Protein AF-A0A2N0NVF3-F1 (afdb_monomer_lite)

Secondary structure (DSSP, 8-state):
-HHHHHHHH-SEEEEEEEEE-EEEEE-----------------------------------SS-----EEEEESSPPPPGGG--HHHHHHHTTSGGG-EEEEEEEEEEGGGGS-HHHHHHHHHHH-BEEEEEEEEEEEEE--TTSEEEEEPPHHHHHHHT-GGG--EEEEEEEESSTTSEEEEEEE--TTS--EEEEEEE-SS----EEEEEEEEEEEE--TT---TT--TT--BPP--------S-S-----------TT-------EES---TTTTT-----------

pLDDT: mean 76.42, std 19.62, range [24.11, 95.5]

Radius of gyration: 29.28 Å; chains: 1; bounding box: 78×56×73 Å

Sequence (290 aa):
MFKKIINDFGQFIPKEVILGGRAYFIARENSEENIGEHATKMSGKASNVGIEKRSFKSLNKNNSSKCQSFKLFGGKQFNYNNFNETDWTESLRDFRYWSCTKFKDSVNIFQLLSKDLHKQILSLVGKRILFTSVEDYSYKLPESGSQLINIPENILEILQNKDADCNIFATIIDKKEKDIFSCQIIWSPNEDPRLIIYCIQKKFRKRKCKLKIKWMVVGYDINFDFNHSDFNVKLKVLKDEFNISNQQAVIKQLDLEYDSSVLCFGIPVLSKLNSSNNSLVIGHHFINDR

InterPro domains:
  IPR055854 Domain of unknown function DUF7431 [PF24209] (129-288)

Foldseek 3Di:
DVVVVCVVPNFKDFPDWDKFKDKDWDFDDPDDDDDDDPDDDDDDDDDDPDDPDPDDDPPDDDDDPRPTDMDMFFFDDDDPVDDDPVNRNVRRVDSVRMDGDDGPDMATPQLPDDPVSLVVVLVLLAKDFPDKDKDKDWDFQDPLQKDKAADDPVVQVVVVDVQFVKDKDKDKDAPDPQWDKAKAWEDAVPDGIIIMIGIHHPDDDGDIGTIMMMMTMITGDSSPPCPVGDSVDHDDDDDDDDDDDPDPDDDDDDDDDDDPVDDDDDHHYHNDDDPVCSPPDDDDDDDDPD

Structure (mmCIF, N/CA/C/O backbone):
data_AF-A0A2N0NVF3-F1
#
_entry.id   AF-A0A2N0NVF3-F1
#
loop_
_atom_site.group_PDB
_atom_site.id
_atom_site.type_symbol
_atom_site.label_atom_id
_atom_site.label_alt_id
_atom_site.label_comp_id
_atom_site.label_asym_id
_atom_site.label_entity_id
_atom_site.label_seq_id
_atom_site.pdbx_PDB_ins_code
_atom_site.Cartn_x
_atom_site.Cartn_y
_atom_site.Cartn_z
_atom_site.occupancy
_atom_site.B_iso_or_equiv
_atom_site.auth_seq_id
_atom_site.auth_comp_id
_atom_site.auth_asym_id
_atom_site.auth_atom_id
_atom_site.pdbx_PDB_model_num
ATOM 1 N N . MET A 1 1 ? 11.382 -16.435 -6.613 1.00 79.06 1 MET A N 1
ATOM 2 C CA . MET A 1 1 ? 10.988 -16.378 -8.040 1.00 79.06 1 MET A CA 1
ATOM 3 C C . MET A 1 1 ? 11.092 -14.962 -8.610 1.00 79.06 1 MET A C 1
ATOM 5 O O . MET A 1 1 ? 12.004 -14.736 -9.387 1.00 79.06 1 MET A O 1
ATOM 9 N N . PHE A 1 2 ? 10.260 -13.995 -8.198 1.00 85.62 2 PHE A N 1
ATOM 10 C CA . PHE A 1 2 ? 10.251 -12.636 -8.781 1.00 85.62 2 PHE A CA 1
ATOM 11 C C . PHE A 1 2 ? 11.587 -11.885 -8.708 1.00 85.62 2 PHE A C 1
ATOM 13 O O . PHE A 1 2 ? 11.972 -11.259 -9.686 1.00 85.62 2 PHE A O 1
ATOM 20 N N . LYS A 1 3 ? 12.352 -12.029 -7.615 1.00 84.75 3 LYS A N 1
ATOM 21 C CA . LYS A 1 3 ? 13.719 -11.475 -7.520 1.00 84.75 3 LYS A CA 1
ATOM 22 C C . LYS A 1 3 ? 14.637 -11.952 -8.651 1.00 84.75 3 LYS A C 1
ATOM 24 O O . LYS A 1 3 ? 15.434 -11.174 -9.148 1.00 84.75 3 LYS A O 1
ATOM 29 N N . LYS A 1 4 ? 14.504 -13.212 -9.082 1.00 88.38 4 LYS A N 1
ATOM 30 C CA . LYS A 1 4 ? 15.293 -13.756 -10.195 1.00 88.38 4 LYS A CA 1
ATOM 31 C C . LYS A 1 4 ? 14.903 -13.090 -11.516 1.00 88.38 4 LYS A C 1
ATOM 33 O O . LYS A 1 4 ? 15.778 -12.651 -12.239 1.00 88.38 4 LYS A O 1
ATOM 38 N N . ILE A 1 5 ? 13.602 -12.927 -11.766 1.00 89.31 5 ILE A N 1
ATOM 39 C CA . ILE A 1 5 ? 13.100 -12.209 -12.948 1.00 89.31 5 ILE A CA 1
ATOM 40 C C . ILE A 1 5 ? 13.628 -10.766 -12.961 1.00 89.31 5 ILE A C 1
ATOM 42 O O . ILE A 1 5 ? 14.144 -10.320 -13.975 1.00 89.31 5 ILE A O 1
ATOM 46 N N . ILE A 1 6 ? 13.561 -10.057 -11.830 1.00 89.31 6 ILE A N 1
ATOM 47 C CA . ILE A 1 6 ? 14.073 -8.682 -11.722 1.00 89.31 6 ILE A CA 1
ATOM 48 C C . ILE A 1 6 ? 15.591 -8.627 -11.951 1.00 89.31 6 ILE A C 1
ATOM 50 O O . ILE A 1 6 ? 16.071 -7.707 -12.606 1.00 89.31 6 ILE A O 1
ATOM 54 N N . ASN A 1 7 ? 16.349 -9.606 -11.453 1.00 89.12 7 ASN A N 1
ATOM 55 C CA . ASN A 1 7 ? 17.794 -9.674 -11.683 1.00 89.12 7 ASN A CA 1
ATOM 56 C C . ASN A 1 7 ? 18.141 -9.946 -13.155 1.00 89.12 7 ASN A C 1
ATOM 58 O O . ASN A 1 7 ? 19.111 -9.383 -13.653 1.00 89.12 7 ASN A O 1
ATOM 62 N N . ASP A 1 8 ? 17.357 -10.784 -13.837 1.00 92.88 8 ASP A N 1
ATOM 63 C CA . ASP A 1 8 ? 17.620 -11.187 -15.222 1.00 92.88 8 ASP A CA 1
ATOM 64 C C . ASP A 1 8 ? 17.166 -10.112 -16.233 1.00 92.88 8 ASP A C 1
ATOM 66 O O . ASP A 1 8 ? 17.854 -9.862 -17.221 1.00 92.88 8 ASP A O 1
ATOM 70 N N . PHE A 1 9 ? 16.023 -9.457 -15.994 1.00 91.19 9 PHE A N 1
ATOM 71 C CA . PHE A 1 9 ? 15.391 -8.523 -16.942 1.00 91.19 9 PHE A CA 1
ATOM 72 C C . PHE A 1 9 ? 15.490 -7.045 -16.537 1.00 91.19 9 PHE A C 1
ATOM 74 O O . PHE A 1 9 ? 15.145 -6.162 -17.324 1.00 91.19 9 PHE A O 1
ATOM 81 N N . GLY A 1 10 ? 15.953 -6.758 -15.321 1.00 89.50 10 GLY A N 1
ATOM 82 C CA . GLY A 1 10 ? 15.824 -5.442 -14.706 1.00 89.50 10 GLY A CA 1
ATOM 83 C C . GLY A 1 10 ? 14.423 -5.204 -14.132 1.00 89.50 10 GLY A C 1
ATOM 84 O O . GLY A 1 10 ? 13.490 -5.976 -14.336 1.00 89.50 10 GLY A O 1
ATOM 85 N N . GLN A 1 11 ? 14.272 -4.121 -13.371 1.00 88.56 11 GLN A N 1
ATOM 86 C CA . GLN A 1 11 ? 12.998 -3.781 -12.727 1.00 88.56 11 GLN A CA 1
ATOM 87 C C . GLN A 1 11 ? 12.128 -2.845 -13.569 1.00 88.56 11 GLN A C 1
ATOM 89 O O . GLN A 1 11 ? 10.900 -2.936 -13.547 1.00 88.56 11 GLN A O 1
ATOM 94 N N . PHE A 1 12 ? 12.765 -1.930 -14.295 1.00 91.56 12 PHE A N 1
ATOM 95 C CA . PHE A 1 12 ? 12.088 -0.849 -14.991 1.00 91.56 12 PHE A CA 1
ATOM 96 C C . PHE A 1 12 ? 12.478 -0.818 -16.459 1.00 91.56 12 PHE A C 1
ATOM 98 O O . PHE A 1 12 ? 13.648 -0.986 -16.802 1.00 91.56 12 PHE A O 1
ATOM 105 N N . ILE A 1 13 ? 11.497 -0.530 -17.309 1.00 92.31 13 ILE A N 1
ATOM 106 C CA . ILE A 1 13 ? 11.698 -0.269 -18.731 1.00 92.31 13 ILE A CA 1
ATOM 107 C C . ILE A 1 13 ? 11.294 1.184 -19.013 1.00 92.31 13 ILE A C 1
ATOM 109 O O . ILE A 1 13 ? 10.199 1.603 -18.622 1.00 92.31 13 ILE A O 1
ATOM 113 N N . PRO A 1 14 ? 12.159 1.981 -19.665 1.00 93.75 14 PRO A N 1
ATOM 114 C CA . PRO A 1 14 ? 11.809 3.331 -20.089 1.00 93.75 14 PRO A CA 1
ATOM 115 C C . PRO A 1 14 ? 10.752 3.286 -21.195 1.00 93.75 14 PRO A C 1
ATOM 117 O O . PRO A 1 14 ? 10.894 2.531 -22.156 1.00 93.75 14 PRO A O 1
ATOM 120 N N . LYS A 1 15 ? 9.716 4.126 -21.097 1.00 93.00 15 LYS A N 1
ATOM 121 C CA . LYS A 1 15 ? 8.747 4.302 -22.193 1.00 93.00 15 LYS A CA 1
ATOM 122 C C . LYS A 1 15 ? 9.291 5.187 -23.309 1.00 93.00 15 LYS A C 1
ATOM 124 O O . LYS A 1 15 ? 8.938 4.998 -24.467 1.00 93.00 15 LYS A O 1
ATOM 129 N N . GLU A 1 16 ? 10.159 6.135 -22.964 1.00 94.81 16 GLU A N 1
ATOM 130 C CA . GLU A 1 16 ? 10.819 7.018 -23.921 1.00 94.81 16 GLU A CA 1
ATOM 131 C C . GLU A 1 16 ? 12.321 7.095 -23.614 1.00 94.81 16 GLU A C 1
ATOM 133 O O . GLU A 1 16 ? 12.755 7.165 -22.458 1.00 94.81 16 GLU A O 1
ATOM 138 N N . VAL A 1 17 ? 13.123 7.101 -24.678 1.00 94.56 17 VAL A N 1
ATOM 139 C CA . VAL A 1 17 ? 14.578 7.229 -24.620 1.00 94.56 17 VAL A CA 1
ATOM 140 C C . VAL A 1 17 ? 15.010 8.399 -25.496 1.00 94.56 17 VAL A C 1
ATOM 142 O O . VAL A 1 17 ? 14.662 8.459 -26.672 1.00 94.56 17 VAL A O 1
ATOM 145 N N . ILE A 1 18 ? 15.803 9.319 -24.940 1.00 93.75 18 ILE A N 1
ATOM 146 C CA . ILE A 1 18 ? 16.427 10.400 -25.710 1.00 93.75 18 ILE A CA 1
ATOM 147 C C . ILE A 1 18 ? 17.815 9.951 -26.159 1.00 93.75 18 ILE A C 1
ATOM 149 O O . ILE A 1 18 ? 18.703 9.711 -25.331 1.00 93.75 18 ILE A O 1
ATOM 153 N N . LEU A 1 19 ? 18.009 9.900 -27.473 1.00 95.50 19 LEU A N 1
ATOM 154 C CA . LEU A 1 19 ? 19.282 9.589 -28.113 1.00 95.50 19 LEU A CA 1
ATOM 155 C C . LEU A 1 19 ? 20.025 10.872 -28.502 1.00 95.50 19 LEU A C 1
ATOM 157 O O . LEU A 1 19 ? 19.403 11.884 -28.819 1.00 95.50 19 LEU A O 1
ATOM 161 N N . GLY A 1 20 ? 21.353 10.833 -28.459 1.00 94.56 20 GLY A N 1
ATOM 162 C CA . GLY A 1 20 ? 22.205 11.944 -28.876 1.00 94.56 20 GLY A CA 1
ATOM 163 C C . GLY A 1 20 ? 23.537 11.947 -28.138 1.00 94.56 20 GLY A C 1
ATOM 164 O O . GLY A 1 20 ? 24.072 10.888 -27.804 1.00 94.56 20 GLY A O 1
ATOM 165 N N . GLY A 1 21 ? 24.050 13.146 -27.869 1.00 92.00 21 GLY A N 1
ATOM 166 C CA . GLY A 1 21 ? 25.232 13.362 -27.043 1.00 92.00 21 GLY A CA 1
ATOM 167 C C . GLY A 1 21 ? 24.902 14.114 -25.761 1.00 92.00 21 GLY A C 1
ATOM 168 O O . GLY A 1 21 ? 24.052 15.005 -25.754 1.00 92.00 21 GLY A O 1
ATOM 169 N N . ARG A 1 22 ? 25.569 13.767 -24.660 1.00 90.69 22 ARG A N 1
ATOM 170 C CA . ARG A 1 22 ? 25.449 14.497 -23.397 1.00 90.69 22 ARG A CA 1
ATOM 171 C C . ARG A 1 22 ? 26.753 14.483 -22.611 1.00 90.69 22 ARG A C 1
ATOM 173 O O . ARG A 1 22 ? 27.322 13.424 -22.365 1.00 90.69 22 ARG A O 1
ATOM 180 N N . ALA A 1 23 ? 27.163 15.663 -22.162 1.00 85.75 23 ALA A N 1
ATOM 181 C CA . ALA A 1 23 ? 28.279 15.861 -21.252 1.00 85.75 23 ALA A CA 1
ATOM 182 C C . ALA A 1 23 ? 27.761 16.136 -19.832 1.00 85.75 23 ALA A C 1
ATOM 184 O O . ALA A 1 23 ? 26.896 16.989 -19.635 1.00 85.75 23 ALA A O 1
ATOM 185 N N . TYR A 1 24 ? 28.287 15.410 -18.848 1.00 83.38 24 TYR A N 1
ATOM 186 C CA . TYR A 1 24 ? 27.996 15.588 -17.430 1.00 83.38 24 TYR A CA 1
ATOM 187 C C . TYR A 1 24 ? 29.247 16.033 -16.691 1.00 83.38 24 TYR A C 1
ATOM 189 O O . TYR A 1 24 ? 30.300 15.404 -16.794 1.00 83.38 24 TYR A O 1
ATOM 197 N N . PHE A 1 25 ? 29.086 17.065 -15.872 1.00 80.44 25 PHE A N 1
ATOM 198 C CA . PHE A 1 25 ? 30.098 17.516 -14.933 1.00 80.44 25 PHE A CA 1
ATOM 199 C C . PHE A 1 25 ? 29.609 17.200 -13.525 1.00 80.44 25 PHE A C 1
ATOM 201 O O . PHE A 1 25 ? 28.638 17.784 -13.051 1.00 80.44 25 PHE A O 1
ATOM 208 N N . ILE A 1 26 ? 30.264 16.252 -12.864 1.00 78.06 26 ILE A N 1
ATOM 209 C CA . ILE A 1 26 ? 29.962 15.867 -11.489 1.00 78.06 26 ILE A CA 1
ATOM 210 C C . ILE A 1 26 ? 30.931 16.635 -10.597 1.00 78.06 26 ILE A C 1
ATOM 212 O O . ILE A 1 26 ? 32.104 16.270 -10.472 1.00 78.06 26 ILE A O 1
ATOM 216 N N . ALA A 1 27 ? 30.445 17.716 -9.994 1.00 73.94 27 ALA A N 1
ATOM 217 C CA . ALA A 1 27 ? 31.147 18.378 -8.907 1.00 73.94 27 ALA A CA 1
ATOM 218 C C . ALA A 1 27 ? 30.934 17.561 -7.627 1.00 73.94 27 ALA A C 1
ATOM 220 O O . ALA A 1 27 ? 29.800 17.330 -7.215 1.00 73.94 27 ALA A O 1
ATOM 221 N N . ARG A 1 28 ? 32.020 17.093 -7.006 1.00 55.12 28 ARG A N 1
ATOM 222 C CA . ARG A 1 28 ? 31.955 16.539 -5.653 1.00 55.12 28 ARG A CA 1
ATOM 223 C C . ARG A 1 28 ? 32.050 17.715 -4.684 1.00 55.12 28 ARG A C 1
ATOM 225 O O . ARG A 1 28 ? 33.144 18.226 -4.445 1.00 55.12 28 ARG A O 1
ATOM 232 N N . GLU A 1 29 ? 30.909 18.199 -4.209 1.00 53.75 29 GLU A N 1
ATOM 233 C CA . GLU A 1 29 ? 30.874 19.131 -3.083 1.00 53.75 29 GLU A CA 1
ATOM 234 C C . GLU A 1 29 ? 31.028 18.327 -1.791 1.00 53.75 29 GLU A C 1
ATOM 236 O O . GLU A 1 29 ? 30.285 17.383 -1.529 1.00 53.75 29 GLU A O 1
ATOM 241 N N . ASN A 1 30 ? 32.052 18.660 -1.007 1.00 44.44 30 ASN A N 1
ATOM 242 C CA . ASN A 1 30 ? 32.153 18.200 0.368 1.00 44.44 30 ASN A CA 1
ATOM 243 C C . ASN A 1 30 ? 31.268 19.122 1.214 1.00 44.44 30 ASN A C 1
ATOM 245 O O . ASN A 1 30 ? 31.754 20.183 1.591 1.00 44.44 30 ASN A O 1
ATOM 249 N N . SER A 1 31 ? 30.019 18.740 1.489 1.00 38.06 31 SER A N 1
ATOM 250 C CA . SER A 1 31 ? 29.306 19.079 2.736 1.00 38.06 31 SER A CA 1
ATOM 251 C C . SER A 1 31 ? 27.843 18.628 2.713 1.00 38.06 31 SER A C 1
ATOM 253 O O . SER A 1 31 ? 27.163 18.720 1.697 1.00 38.06 31 SER A O 1
ATOM 255 N N . GLU A 1 32 ? 27.436 18.144 3.882 1.00 35.34 32 GLU A N 1
ATOM 256 C CA . GLU A 1 32 ? 26.107 17.969 4.480 1.00 35.34 32 GLU A CA 1
ATOM 257 C C . GLU A 1 32 ? 24.896 18.652 3.813 1.00 35.34 32 GLU A C 1
ATOM 259 O O . GLU A 1 32 ? 24.952 19.804 3.397 1.00 35.34 32 GLU A O 1
ATOM 264 N N . GLU A 1 33 ? 23.797 17.883 3.790 1.00 37.72 33 GLU A N 1
ATOM 265 C CA . GLU A 1 33 ? 22.378 18.270 3.763 1.00 37.72 33 GLU A CA 1
ATOM 266 C C . GLU A 1 33 ? 22.016 19.630 3.142 1.00 37.72 33 GLU A C 1
ATOM 268 O O . GLU A 1 33 ? 22.172 20.677 3.760 1.00 37.72 33 GLU A O 1
ATOM 273 N N . ASN A 1 34 ? 21.421 19.588 1.942 1.00 30.19 34 ASN A N 1
ATOM 274 C CA . ASN A 1 34 ? 20.109 20.177 1.616 1.00 30.19 34 ASN A CA 1
ATOM 275 C C . ASN A 1 34 ? 19.869 20.066 0.100 1.00 30.19 34 ASN A C 1
ATOM 277 O O . ASN A 1 34 ? 20.336 20.887 -0.690 1.00 30.19 34 ASN A O 1
ATOM 281 N N . ILE A 1 35 ? 19.130 19.036 -0.326 1.00 32.84 35 ILE A N 1
ATOM 282 C CA . ILE A 1 35 ? 18.689 18.893 -1.720 1.00 32.84 35 ILE A CA 1
ATOM 283 C C . ILE A 1 35 ? 17.520 19.859 -1.943 1.00 32.84 35 ILE A C 1
ATOM 285 O O . ILE A 1 35 ? 16.368 19.542 -1.664 1.00 32.84 35 ILE A O 1
ATOM 289 N N . GLY A 1 36 ? 17.833 21.058 -2.431 1.00 27.98 36 GLY A N 1
ATOM 290 C CA . GLY A 1 36 ? 16.872 21.940 -3.083 1.00 27.98 36 GLY A CA 1
ATOM 291 C C . GLY A 1 36 ? 16.868 21.666 -4.585 1.00 27.98 36 GLY A C 1
ATOM 292 O O . GLY A 1 36 ? 17.767 22.105 -5.300 1.00 27.98 36 GLY A O 1
ATOM 293 N N . GLU A 1 37 ? 15.869 20.934 -5.076 1.00 31.69 37 GLU A N 1
ATOM 294 C CA . GLU A 1 37 ? 15.605 20.810 -6.510 1.00 31.69 37 GLU A CA 1
ATOM 295 C C . GLU A 1 37 ? 15.153 22.164 -7.077 1.00 31.69 37 GLU A C 1
ATOM 297 O O . GLU A 1 37 ? 14.004 22.566 -6.919 1.00 31.69 37 GLU A O 1
ATOM 302 N N . HIS A 1 38 ? 16.030 22.859 -7.803 1.00 26.16 38 HIS A N 1
ATOM 303 C CA . HIS A 1 38 ? 15.601 23.900 -8.738 1.00 26.16 38 HIS A CA 1
ATOM 304 C C . HIS A 1 38 ? 15.629 23.344 -10.164 1.00 26.16 38 HIS A C 1
ATOM 306 O O . HIS A 1 38 ? 16.604 23.470 -10.902 1.00 26.16 38 HIS A O 1
ATOM 312 N N . ALA A 1 39 ? 14.527 22.701 -10.554 1.00 27.97 39 ALA A N 1
ATOM 313 C CA . ALA A 1 39 ? 14.242 22.360 -11.941 1.00 27.97 39 ALA A CA 1
ATOM 314 C C . ALA A 1 39 ? 13.509 23.531 -12.611 1.00 27.97 39 ALA A C 1
ATOM 316 O O . ALA A 1 39 ? 12.289 23.661 -12.507 1.00 27.97 39 ALA A O 1
ATOM 317 N N . THR A 1 40 ? 14.231 24.390 -13.329 1.00 25.41 40 THR A N 1
ATOM 318 C CA . THR A 1 40 ? 13.598 25.428 -14.151 1.00 25.41 40 THR A CA 1
ATOM 319 C C . THR A 1 40 ? 13.033 24.783 -15.421 1.00 25.41 40 THR A C 1
ATOM 321 O O . THR A 1 40 ? 13.759 24.502 -16.374 1.00 25.41 40 THR A O 1
ATOM 324 N N . LYS A 1 41 ? 11.723 24.506 -15.441 1.00 27.16 41 LYS A N 1
ATOM 325 C CA . LYS A 1 41 ? 10.984 24.216 -16.680 1.00 27.16 41 LYS A CA 1
ATOM 326 C C . LYS A 1 41 ? 10.810 25.526 -17.451 1.00 27.16 41 LYS A C 1
ATOM 328 O O . LYS A 1 41 ? 10.253 26.469 -16.902 1.00 27.16 41 LYS A O 1
ATOM 333 N N . MET A 1 42 ? 11.212 25.568 -18.722 1.00 25.53 42 MET A N 1
ATOM 334 C CA . MET A 1 42 ? 10.778 26.619 -19.646 1.00 25.53 42 MET A CA 1
ATOM 335 C C . MET A 1 42 ? 10.046 25.980 -20.825 1.00 25.53 42 MET A C 1
ATOM 337 O O . MET A 1 42 ? 10.640 25.332 -21.684 1.00 25.53 42 MET A O 1
ATOM 341 N N . SER A 1 43 ? 8.725 26.132 -20.818 1.00 25.36 43 SER A N 1
ATOM 342 C CA . SER A 1 43 ? 7.835 25.896 -21.949 1.00 25.36 43 SER A CA 1
ATOM 343 C C . SER A 1 43 ? 7.756 27.162 -22.800 1.00 25.36 43 SER A C 1
ATOM 345 O O . SER A 1 43 ? 7.445 28.221 -22.261 1.00 25.36 43 SER A O 1
ATOM 347 N N . GLY A 1 44 ? 7.931 27.041 -24.118 1.00 24.30 44 GLY A N 1
ATOM 348 C CA . GLY A 1 44 ? 7.460 28.052 -25.071 1.00 24.30 44 GLY A CA 1
ATOM 349 C C . GLY A 1 44 ? 8.464 28.476 -26.143 1.00 24.30 44 GLY A C 1
ATOM 350 O O . GLY A 1 44 ? 9.372 29.241 -25.869 1.00 24.30 44 GLY A O 1
ATOM 351 N N . LYS A 1 45 ? 8.206 27.996 -27.367 1.00 24.20 45 LYS A N 1
ATOM 352 C CA . LYS A 1 45 ? 8.472 28.594 -28.692 1.00 24.20 45 LYS A CA 1
ATOM 353 C C . LYS A 1 45 ? 9.817 29.294 -28.974 1.00 24.20 45 LYS A C 1
ATOM 355 O O . LYS A 1 45 ? 10.065 30.398 -28.525 1.00 24.20 45 LYS A O 1
ATOM 360 N N . ALA A 1 46 ? 10.504 28.678 -29.942 1.00 28.23 46 ALA A N 1
ATOM 361 C CA . ALA A 1 46 ? 11.229 29.261 -31.075 1.00 28.23 46 ALA A CA 1
ATOM 362 C C . ALA A 1 46 ? 12.347 30.289 -30.815 1.00 28.23 46 ALA A C 1
ATOM 364 O O . ALA A 1 46 ? 12.151 31.348 -30.233 1.00 28.23 46 ALA A O 1
ATOM 365 N N . SER A 1 47 ? 13.492 29.987 -31.440 1.00 31.97 47 SER A N 1
ATOM 366 C CA . SER A 1 47 ? 14.629 30.875 -31.718 1.00 31.97 47 SER A CA 1
ATOM 367 C C . SER A 1 47 ? 15.302 31.502 -30.497 1.00 31.97 47 SER A C 1
ATOM 369 O O . SER A 1 47 ? 14.937 32.579 -30.048 1.00 31.97 47 SER A O 1
ATOM 371 N N . ASN A 1 48 ? 16.341 30.832 -29.996 1.00 24.11 48 ASN A N 1
ATOM 372 C CA . ASN A 1 48 ? 17.717 31.341 -29.970 1.00 24.11 48 ASN A CA 1
ATOM 373 C C . ASN A 1 48 ? 18.576 30.372 -29.154 1.00 24.11 48 ASN A C 1
ATOM 375 O O . ASN A 1 48 ? 18.339 30.134 -27.972 1.00 24.11 48 ASN A O 1
ATOM 379 N N . VAL A 1 49 ? 19.571 29.786 -29.818 1.00 36.03 49 VAL A N 1
ATOM 380 C CA . VAL A 1 49 ? 20.643 29.009 -29.193 1.00 36.03 49 VAL A CA 1
ATOM 381 C C . VAL A 1 49 ? 21.443 29.970 -28.310 1.00 36.03 49 VAL A C 1
ATOM 383 O O . VAL A 1 49 ? 22.342 30.662 -28.774 1.00 36.03 49 VAL A O 1
ATOM 386 N N . GLY A 1 50 ? 21.062 30.056 -27.039 1.00 25.83 50 GLY A N 1
ATOM 387 C CA . GLY A 1 50 ? 21.821 30.713 -25.984 1.00 25.83 50 GLY A CA 1
ATOM 388 C C . GLY A 1 50 ? 22.584 29.661 -25.196 1.00 25.83 50 GLY A C 1
ATOM 389 O O . GLY A 1 50 ? 22.088 29.155 -24.195 1.00 25.83 50 GLY A O 1
ATOM 390 N N . ILE A 1 51 ? 23.775 29.296 -25.670 1.00 36.34 51 ILE A N 1
ATOM 391 C CA . ILE A 1 51 ? 24.738 28.537 -24.869 1.00 36.34 51 ILE A CA 1
ATOM 392 C C . ILE A 1 51 ? 25.273 29.508 -23.814 1.00 36.34 51 ILE A C 1
ATOM 394 O O . ILE A 1 51 ? 26.039 30.418 -24.138 1.00 36.34 51 ILE A O 1
ATOM 398 N N . GLU A 1 52 ? 24.869 29.339 -22.556 1.00 27.55 52 GLU A N 1
ATOM 399 C CA . GLU A 1 52 ? 25.499 30.032 -21.432 1.00 27.55 52 GLU A CA 1
ATOM 400 C C . GLU A 1 52 ? 26.941 29.519 -21.280 1.00 27.55 52 GLU A C 1
ATOM 402 O O . GLU A 1 52 ? 27.228 28.520 -20.620 1.00 27.55 52 GLU A O 1
ATOM 407 N N . LYS A 1 53 ? 27.882 30.206 -21.934 1.00 31.30 53 LYS A N 1
ATOM 408 C CA . LYS A 1 53 ? 29.317 30.031 -21.710 1.00 31.30 53 LYS A CA 1
ATOM 409 C C . LYS A 1 53 ? 29.666 30.539 -20.312 1.00 31.30 53 LYS A C 1
ATOM 411 O O . LYS A 1 53 ? 29.903 31.731 -20.129 1.00 31.30 53 LYS A O 1
ATOM 416 N N . ARG A 1 54 ? 29.813 29.642 -19.337 1.00 26.61 54 ARG A N 1
ATOM 417 C CA . ARG A 1 54 ? 30.706 29.905 -18.199 1.00 26.61 54 ARG A CA 1
ATOM 418 C C . ARG A 1 54 ? 32.075 29.310 -18.498 1.00 26.61 54 ARG A C 1
ATOM 420 O O . ARG A 1 54 ? 32.347 28.148 -18.218 1.00 26.61 54 ARG A O 1
ATOM 427 N N . SER A 1 55 ? 32.945 30.130 -19.081 1.00 31.44 55 SER A N 1
ATOM 428 C CA . SER A 1 55 ? 34.379 29.855 -19.121 1.00 31.44 55 SER A CA 1
ATOM 429 C C . SER A 1 55 ? 34.922 29.873 -17.690 1.00 31.44 55 SER A C 1
ATOM 431 O O . SER A 1 55 ? 35.008 30.941 -17.080 1.00 31.44 55 SER A O 1
ATOM 433 N N . PHE A 1 56 ? 35.306 28.721 -17.148 1.00 36.16 56 PHE A N 1
ATOM 434 C CA . PHE A 1 56 ? 36.048 28.677 -15.892 1.00 36.16 56 PHE A CA 1
ATOM 435 C C . PHE A 1 56 ? 37.542 28.606 -16.200 1.00 36.16 56 PHE A C 1
ATOM 437 O O . PHE A 1 56 ? 38.059 27.594 -16.665 1.00 36.16 56 PHE A O 1
ATOM 444 N N . LYS A 1 57 ? 38.230 29.727 -15.951 1.00 28.38 57 LYS A N 1
ATOM 445 C CA . LYS A 1 57 ? 39.691 29.784 -15.830 1.00 28.38 57 LYS A CA 1
ATOM 446 C C . LYS A 1 57 ? 40.151 28.650 -14.911 1.00 28.38 57 LYS A C 1
ATOM 448 O O . LYS A 1 57 ? 39.629 28.520 -13.804 1.00 28.38 57 LYS A O 1
ATOM 453 N N . SER A 1 58 ? 41.155 27.884 -15.336 1.00 33.84 58 SER A N 1
ATOM 454 C CA . SER A 1 58 ? 41.857 26.950 -14.458 1.00 33.84 58 SER A CA 1
ATOM 455 C C . SER A 1 58 ? 42.496 27.742 -13.314 1.00 33.84 58 SER A C 1
ATOM 457 O O . SER A 1 58 ? 43.523 28.402 -13.499 1.00 33.84 58 SER A O 1
ATOM 459 N N . LEU A 1 59 ? 41.879 27.722 -12.135 1.00 31.33 59 LEU A N 1
ATOM 460 C CA . LEU A 1 59 ? 42.476 28.306 -10.944 1.00 31.33 59 LEU A CA 1
ATOM 461 C C . LEU A 1 59 ? 43.430 27.273 -10.349 1.00 31.33 59 LEU A C 1
ATOM 463 O O . LEU A 1 59 ? 43.054 26.452 -9.518 1.00 31.33 59 LEU A O 1
ATOM 467 N N . ASN A 1 60 ? 44.671 27.283 -10.823 1.00 38.03 60 ASN A N 1
ATOM 468 C CA . ASN A 1 60 ? 45.724 26.489 -10.217 1.00 38.03 60 ASN A CA 1
ATOM 469 C C . ASN A 1 60 ? 46.336 27.303 -9.068 1.00 38.03 60 ASN A C 1
ATOM 471 O O . ASN A 1 60 ? 47.164 28.180 -9.311 1.00 38.03 60 ASN A O 1
ATOM 475 N N . LYS A 1 61 ? 45.884 27.048 -7.833 1.00 34.25 61 LYS A N 1
ATOM 476 C CA . LYS A 1 61 ? 46.695 27.155 -6.606 1.00 34.25 61 LYS A CA 1
ATOM 477 C C . LYS A 1 61 ? 45.938 26.608 -5.385 1.00 34.25 61 LYS A C 1
ATOM 479 O O . LYS A 1 61 ? 44.908 27.144 -4.996 1.00 34.25 61 LYS A O 1
ATOM 484 N N . ASN A 1 62 ? 46.571 25.610 -4.767 1.00 31.16 62 ASN A N 1
ATOM 485 C CA . ASN A 1 62 ? 46.453 25.142 -3.380 1.00 31.16 62 ASN A CA 1
ATOM 486 C C . ASN A 1 62 ? 45.360 24.105 -3.030 1.00 31.16 62 ASN A C 1
ATOM 488 O O . ASN A 1 62 ? 44.174 24.398 -2.936 1.00 31.16 62 ASN A O 1
ATOM 492 N N . ASN A 1 63 ? 45.848 22.883 -2.767 1.00 39.66 63 ASN A N 1
ATOM 493 C CA . ASN A 1 63 ? 45.374 21.842 -1.843 1.00 39.66 63 ASN A CA 1
ATOM 494 C C . ASN A 1 63 ? 43.885 21.831 -1.451 1.00 39.66 63 ASN A C 1
ATOM 496 O O . ASN A 1 63 ? 43.522 22.091 -0.309 1.00 39.66 63 ASN A O 1
ATOM 500 N N . SER A 1 64 ? 43.033 21.377 -2.364 1.00 43.19 64 SER A N 1
ATOM 501 C CA . SER A 1 64 ? 41.975 20.408 -2.049 1.00 43.19 64 SER A CA 1
ATOM 502 C C . SER A 1 64 ? 41.611 19.703 -3.353 1.00 43.19 64 SER A C 1
ATOM 504 O O . SER A 1 64 ? 41.330 20.352 -4.361 1.00 43.19 64 SER A O 1
ATOM 506 N N . SER A 1 65 ? 41.692 18.376 -3.395 1.00 41.91 65 SER A N 1
ATOM 507 C CA . SER A 1 65 ? 41.331 17.590 -4.575 1.00 41.91 65 SER A CA 1
ATOM 508 C C . SER A 1 65 ? 39.814 17.628 -4.791 1.00 41.91 65 SER A C 1
ATOM 510 O O . SER A 1 65 ? 39.095 16.677 -4.494 1.00 41.91 65 SER A O 1
ATOM 512 N N . LYS A 1 66 ? 39.304 18.729 -5.356 1.00 48.38 66 LYS A N 1
ATOM 513 C CA . LYS A 1 66 ? 37.998 18.749 -6.022 1.00 48.38 66 LYS A CA 1
ATOM 514 C C . LYS A 1 66 ? 38.094 17.842 -7.247 1.00 48.38 66 LYS A C 1
ATOM 516 O O . LYS A 1 66 ? 38.434 18.281 -8.341 1.00 48.38 66 LYS A O 1
ATOM 521 N N . CYS A 1 67 ? 37.850 16.550 -7.053 1.00 46.56 67 CYS A N 1
ATOM 522 C CA . CYS A 1 67 ? 37.749 15.598 -8.149 1.00 46.56 67 CYS A CA 1
ATOM 523 C C . CYS A 1 67 ? 36.420 15.858 -8.875 1.00 46.56 67 CYS A C 1
ATOM 525 O O . CYS A 1 67 ? 35.386 15.282 -8.536 1.00 46.56 67 CYS A O 1
ATOM 527 N N . GLN A 1 68 ? 36.437 16.798 -9.822 1.00 58.94 68 GLN A N 1
ATOM 528 C CA . GLN A 1 68 ? 35.345 16.997 -10.764 1.00 58.94 68 GLN A CA 1
ATOM 529 C C . GLN A 1 68 ? 35.426 15.857 -11.776 1.00 58.94 68 GLN A C 1
ATOM 531 O O . GLN A 1 68 ? 36.372 15.785 -12.557 1.00 58.94 68 GLN A O 1
ATOM 536 N N . SER A 1 69 ? 34.479 14.923 -11.722 1.00 67.44 69 SER A N 1
ATOM 537 C CA . SER A 1 69 ? 34.441 13.847 -12.714 1.00 67.44 69 SER A CA 1
ATOM 538 C C . SER A 1 69 ? 33.607 14.289 -13.910 1.00 67.44 69 SER A C 1
ATOM 540 O O . SER A 1 69 ? 32.539 14.880 -13.762 1.00 67.44 69 SER A O 1
ATOM 542 N N . PHE A 1 70 ? 34.133 14.046 -15.104 1.00 75.12 70 PHE A N 1
ATOM 543 C CA . PHE A 1 70 ? 33.477 14.346 -16.369 1.00 75.12 70 PHE A CA 1
ATOM 544 C C . PHE A 1 70 ? 33.017 13.037 -17.004 1.00 75.12 70 PHE A C 1
ATOM 546 O O . PHE A 1 70 ? 33.802 12.094 -17.106 1.00 75.12 70 PHE A O 1
ATOM 553 N N . LYS A 1 71 ? 31.750 12.964 -17.420 1.00 84.12 71 LYS A N 1
ATOM 554 C CA . LYS A 1 71 ? 31.200 11.792 -18.110 1.00 84.12 71 LYS A CA 1
ATOM 555 C C . LYS A 1 71 ? 30.543 12.213 -19.414 1.00 84.12 71 LYS A C 1
ATOM 557 O O . LYS A 1 71 ? 29.668 13.073 -19.420 1.00 84.12 71 LYS A O 1
ATOM 562 N N . LEU A 1 72 ? 30.947 11.573 -20.502 1.00 85.94 72 LEU A N 1
ATOM 563 C CA . LEU A 1 72 ? 30.435 11.823 -21.842 1.00 85.94 72 LEU A CA 1
ATOM 564 C C . LEU A 1 72 ? 29.617 10.620 -22.309 1.00 85.94 72 LEU A C 1
ATOM 566 O O . LEU A 1 72 ? 30.029 9.4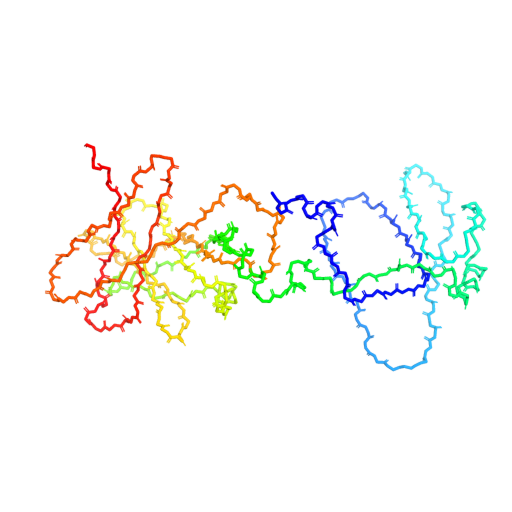77 -22.120 1.00 85.94 72 LEU A O 1
ATOM 570 N N . PHE A 1 73 ? 28.470 10.882 -22.919 1.00 89.19 73 PHE A N 1
ATOM 571 C CA . PHE A 1 73 ? 27.646 9.889 -23.599 1.00 89.19 73 PHE A CA 1
ATOM 572 C C . PHE A 1 73 ? 27.461 10.328 -25.043 1.00 89.19 73 PHE A C 1
ATOM 574 O O . PHE A 1 73 ? 27.147 11.495 -25.278 1.00 89.19 73 PHE A O 1
ATOM 581 N N . GLY A 1 74 ? 27.615 9.403 -25.987 1.00 89.38 74 GLY A N 1
ATOM 582 C CA . GLY A 1 74 ? 27.528 9.698 -27.413 1.00 89.38 74 GLY A CA 1
ATOM 583 C C . GLY A 1 74 ? 28.686 10.550 -27.935 1.00 89.38 74 GLY A C 1
ATOM 584 O O . GLY A 1 74 ? 29.557 11.001 -27.190 1.00 89.38 74 GLY A O 1
ATOM 585 N N . GLY A 1 75 ? 28.670 10.765 -29.244 1.00 89.06 75 GLY A N 1
ATOM 586 C CA . GLY A 1 75 ? 29.732 11.379 -30.025 1.00 89.06 75 GLY A CA 1
ATOM 587 C C . GLY A 1 75 ? 30.901 10.430 -30.273 1.00 89.06 75 GLY A C 1
ATOM 588 O O . GLY A 1 75 ? 31.015 9.350 -29.690 1.00 89.06 75 GLY A O 1
ATOM 589 N N . LYS A 1 76 ? 31.784 10.833 -31.181 1.00 86.12 76 LYS A N 1
ATOM 590 C CA . LYS A 1 76 ? 33.011 10.095 -31.465 1.00 86.12 76 LYS A CA 1
ATOM 591 C C . LYS A 1 76 ? 33.919 10.145 -30.234 1.00 86.12 76 LYS A C 1
ATOM 593 O O . LYS A 1 76 ? 34.132 11.208 -29.653 1.00 86.12 76 LYS A O 1
ATOM 598 N N . GLN A 1 77 ? 34.430 8.990 -29.818 1.00 68.12 77 GLN A N 1
ATOM 599 C CA . GLN A 1 77 ? 35.280 8.893 -28.636 1.00 68.12 77 GLN A CA 1
ATOM 600 C C . GLN A 1 77 ? 36.671 9.461 -28.953 1.00 68.12 77 GLN A C 1
ATOM 602 O O . GLN A 1 77 ? 37.357 8.976 -29.853 1.00 68.12 77 GLN A O 1
ATOM 607 N N . PHE A 1 78 ? 37.077 10.495 -28.218 1.00 62.06 78 PHE A N 1
ATOM 608 C CA . PHE A 1 78 ? 38.426 11.060 -28.263 1.00 62.06 78 PHE A CA 1
ATOM 609 C C . PHE A 1 78 ? 39.212 10.592 -27.031 1.00 62.06 78 PHE A C 1
ATOM 611 O O . PHE A 1 78 ? 38.619 10.308 -25.987 1.00 62.06 78 PHE A O 1
ATOM 618 N N . ASN A 1 79 ? 40.544 10.516 -27.122 1.00 58.69 79 ASN A N 1
ATOM 619 C CA . ASN A 1 79 ? 41.381 10.312 -25.936 1.00 58.69 79 ASN A CA 1
ATOM 620 C C . ASN A 1 79 ? 41.066 11.410 -24.907 1.00 58.69 79 ASN A C 1
ATOM 622 O O . ASN A 1 79 ? 41.037 12.584 -25.270 1.00 58.69 79 ASN A O 1
ATOM 626 N N . TYR A 1 80 ? 40.859 11.039 -23.637 1.00 58.09 80 TYR A N 1
ATOM 627 C CA . TYR A 1 80 ? 40.416 11.945 -22.560 1.00 58.09 80 TYR A CA 1
ATOM 628 C C . TYR A 1 80 ? 41.255 13.227 -22.420 1.00 58.09 80 TYR A C 1
ATOM 630 O O . TYR A 1 80 ? 40.740 14.249 -21.976 1.00 58.09 80 TYR A O 1
ATOM 638 N N . ASN A 1 81 ? 42.522 13.195 -22.843 1.00 60.34 81 ASN A N 1
ATOM 639 C CA . ASN A 1 81 ? 43.431 14.340 -22.784 1.00 60.34 81 ASN A CA 1
ATOM 640 C C . ASN A 1 81 ? 43.208 15.378 -23.905 1.00 60.34 81 ASN A C 1
ATOM 642 O O . ASN A 1 81 ? 43.729 16.482 -23.797 1.00 60.34 81 ASN A O 1
ATOM 646 N N . ASN A 1 82 ? 42.427 15.051 -24.944 1.00 64.62 82 ASN A N 1
ATOM 647 C CA . ASN A 1 82 ? 42.219 15.867 -26.147 1.00 64.62 82 ASN A CA 1
ATOM 648 C C . ASN A 1 82 ? 40.721 16.030 -26.484 1.00 64.62 82 ASN A C 1
ATOM 650 O O . ASN A 1 82 ? 40.329 15.933 -27.648 1.00 64.62 82 ASN A O 1
ATOM 654 N N . PHE A 1 83 ? 39.855 16.226 -25.485 1.00 78.56 83 PHE A N 1
ATOM 655 C CA . PHE A 1 83 ? 38.444 16.510 -25.763 1.00 78.56 83 PHE A CA 1
ATOM 656 C C . PHE A 1 83 ? 38.297 17.866 -26.472 1.00 78.56 83 PHE A C 1
ATOM 658 O O . PHE A 1 83 ? 38.633 18.905 -25.906 1.00 78.56 83 PHE A O 1
ATOM 665 N N . ASN A 1 84 ? 37.763 17.849 -27.695 1.00 82.19 84 ASN A N 1
ATOM 666 C CA . ASN A 1 84 ? 37.355 19.041 -28.431 1.00 82.19 84 ASN A CA 1
ATOM 667 C C . ASN A 1 84 ? 35.824 19.069 -28.532 1.00 82.19 84 ASN A C 1
ATOM 669 O O . ASN A 1 84 ? 35.224 18.222 -29.193 1.00 82.19 84 ASN A O 1
ATOM 673 N N . GLU A 1 85 ? 35.197 20.048 -27.877 1.00 84.56 85 GLU A N 1
ATOM 674 C CA . GLU A 1 85 ? 33.739 20.223 -27.859 1.00 84.56 85 GLU A CA 1
ATOM 675 C C . GLU A 1 85 ? 33.158 20.401 -29.267 1.00 84.56 85 GLU A C 1
ATOM 677 O O . GLU A 1 85 ? 32.094 19.858 -29.564 1.00 84.56 85 GLU A O 1
ATOM 682 N N . THR A 1 86 ? 33.865 21.115 -30.146 1.00 88.25 86 THR A N 1
ATOM 683 C CA . THR A 1 86 ? 33.423 21.376 -31.521 1.00 88.25 86 THR A CA 1
ATOM 684 C C . THR A 1 86 ? 33.425 20.093 -32.343 1.00 88.25 86 THR A C 1
ATOM 686 O O . THR A 1 86 ? 32.411 19.760 -32.953 1.00 88.25 86 THR A O 1
ATOM 689 N N . ASP A 1 87 ? 34.521 19.329 -32.302 1.00 87.56 87 ASP A N 1
ATOM 690 C CA . ASP A 1 87 ? 34.636 18.061 -33.039 1.00 87.56 87 ASP A CA 1
ATOM 691 C C . ASP A 1 87 ? 33.651 17.016 -32.499 1.00 87.56 87 ASP A C 1
ATOM 693 O O . ASP A 1 87 ? 33.059 16.242 -33.255 1.00 87.56 87 ASP A O 1
ATOM 697 N N . TRP A 1 88 ? 33.437 17.008 -31.180 1.00 89.56 88 TRP A N 1
ATOM 698 C CA . TRP A 1 88 ? 32.436 16.161 -30.547 1.00 89.56 88 TRP A CA 1
ATOM 699 C C . TRP A 1 88 ? 31.018 16.538 -30.978 1.00 89.56 88 TRP A C 1
ATOM 701 O O . TRP A 1 88 ? 30.261 15.664 -31.400 1.00 89.56 88 TRP A O 1
ATOM 711 N N . THR A 1 89 ? 30.670 17.825 -30.953 1.00 89.44 89 THR A N 1
ATOM 712 C CA . THR A 1 89 ? 29.351 18.314 -31.381 1.00 89.44 89 THR A CA 1
ATOM 713 C C . THR A 1 89 ? 29.101 18.026 -32.859 1.00 89.44 89 THR A C 1
ATOM 715 O O . THR A 1 89 ? 28.013 17.579 -33.218 1.00 89.44 89 THR A O 1
ATOM 718 N N . GLU A 1 90 ? 30.108 18.202 -33.716 1.00 93.00 90 GLU A N 1
ATOM 719 C CA . GLU A 1 90 ? 29.999 17.881 -35.141 1.00 93.00 90 GLU A CA 1
ATOM 720 C C . GLU A 1 90 ? 29.788 16.378 -35.360 1.00 93.00 90 GLU A C 1
ATOM 722 O O . GLU A 1 90 ? 28.958 15.979 -36.177 1.00 93.00 90 GLU A O 1
ATOM 727 N N . SER A 1 91 ? 30.451 15.526 -34.568 1.00 91.50 91 SER A N 1
ATOM 728 C CA . SER A 1 91 ? 30.242 14.076 -34.645 1.00 91.50 91 SER A CA 1
ATOM 729 C C . SER A 1 91 ? 28.803 13.656 -34.326 1.00 91.50 91 SER A C 1
ATOM 731 O O . SER A 1 91 ? 28.327 12.659 -34.859 1.00 91.50 91 SER A O 1
ATOM 733 N N . LEU A 1 92 ? 28.066 14.434 -33.526 1.00 93.31 92 LEU A N 1
ATOM 734 C CA . LEU A 1 92 ? 26.662 14.157 -33.209 1.00 93.31 92 LEU A CA 1
ATOM 735 C C . LEU A 1 92 ? 25.703 14.437 -34.370 1.00 93.31 92 LEU A C 1
ATOM 737 O O . LEU A 1 92 ? 24.520 14.126 -34.249 1.00 93.31 92 LEU A O 1
ATOM 741 N N . ARG A 1 93 ? 26.166 14.982 -35.500 1.00 93.50 93 ARG A N 1
ATOM 742 C CA . ARG A 1 93 ? 25.351 15.024 -36.724 1.00 93.50 93 ARG A CA 1
ATOM 743 C C . ARG A 1 93 ? 25.134 13.638 -37.327 1.00 93.50 93 ARG A C 1
ATOM 745 O O . ARG A 1 93 ? 24.149 13.430 -38.028 1.00 93.50 93 ARG A O 1
ATOM 752 N N . ASP A 1 94 ? 26.023 12.690 -37.040 1.00 94.44 94 ASP A N 1
ATOM 753 C CA . ASP A 1 94 ? 25.897 11.303 -37.469 1.00 94.44 94 ASP A CA 1
ATOM 754 C C . ASP A 1 94 ? 25.296 10.454 -36.340 1.00 94.44 94 ASP A C 1
ATOM 756 O O . ASP A 1 94 ? 25.889 10.266 -35.273 1.00 94.44 94 ASP A O 1
ATOM 760 N N . PHE A 1 95 ? 24.094 9.927 -36.590 1.00 93.94 95 PHE A N 1
ATOM 761 C CA . PHE A 1 95 ? 23.321 9.151 -35.619 1.00 93.94 95 PHE A CA 1
ATOM 762 C C .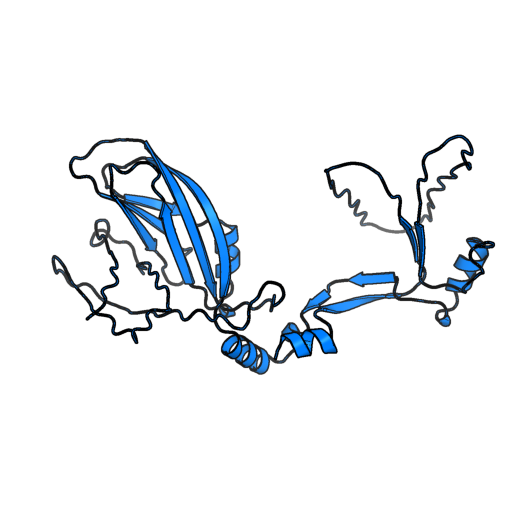 PHE A 1 95 ? 24.043 7.886 -35.140 1.00 93.94 95 PHE A C 1
ATOM 764 O O . PHE A 1 95 ? 23.722 7.368 -34.071 1.00 93.94 95 PHE A O 1
ATOM 771 N N . ARG A 1 96 ? 25.041 7.393 -35.886 1.00 94.44 96 ARG A N 1
ATOM 772 C CA . ARG A 1 96 ? 25.871 6.248 -35.477 1.00 94.44 96 ARG A CA 1
ATOM 773 C C . ARG A 1 96 ? 26.688 6.537 -34.222 1.00 94.44 96 ARG A C 1
ATOM 775 O O . ARG A 1 96 ? 27.085 5.605 -33.530 1.00 94.44 96 ARG A O 1
ATOM 782 N N . TYR A 1 97 ? 26.920 7.812 -33.917 1.00 93.06 97 TYR A N 1
ATOM 783 C CA . TYR A 1 97 ? 27.580 8.236 -32.690 1.00 93.06 97 TYR A CA 1
ATOM 784 C C . TYR A 1 97 ? 26.595 8.570 -31.569 1.00 93.06 97 TYR A C 1
ATOM 786 O O . TYR A 1 97 ? 27.013 9.002 -30.499 1.00 93.06 97 TYR A O 1
ATOM 794 N N . TRP A 1 98 ? 25.287 8.399 -31.756 1.00 94.56 98 TRP A N 1
ATOM 795 C CA . TRP A 1 98 ? 24.337 8.674 -30.685 1.00 94.56 98 TRP A CA 1
ATOM 796 C C . TRP A 1 98 ? 24.384 7.590 -29.614 1.00 94.56 98 TRP A C 1
ATOM 798 O O . TRP A 1 98 ? 24.571 6.406 -29.877 1.00 94.56 98 TRP A O 1
ATOM 808 N N . SER A 1 99 ? 24.187 8.005 -28.370 1.00 94.19 99 SER A N 1
ATOM 809 C CA . SER A 1 99 ? 23.967 7.105 -27.241 1.00 94.19 99 SER A CA 1
ATOM 810 C C . SER A 1 99 ? 22.684 7.487 -26.523 1.00 94.19 99 SER A C 1
ATOM 812 O O . SER A 1 99 ? 22.155 8.585 -26.700 1.00 94.19 99 SER A O 1
ATOM 814 N N . CYS A 1 100 ? 22.189 6.593 -25.672 1.00 92.75 100 CYS A N 1
ATOM 815 C CA . CYS A 1 100 ? 21.129 6.946 -24.742 1.00 92.75 100 CYS A CA 1
ATOM 816 C C . CYS A 1 100 ? 21.632 7.995 -23.741 1.00 92.75 100 CYS A C 1
ATOM 818 O O . CYS A 1 100 ? 22.563 7.747 -22.976 1.00 92.75 100 CYS A O 1
ATOM 820 N N . THR A 1 101 ? 20.992 9.163 -23.739 1.00 91.06 101 THR A N 1
ATOM 821 C CA . THR A 1 101 ? 21.358 10.296 -22.877 1.00 91.06 101 THR A CA 1
ATOM 822 C C . THR A 1 101 ? 20.369 10.524 -21.741 1.00 91.06 101 THR A C 1
ATOM 824 O O . THR A 1 101 ? 20.729 11.108 -20.717 1.00 91.06 101 THR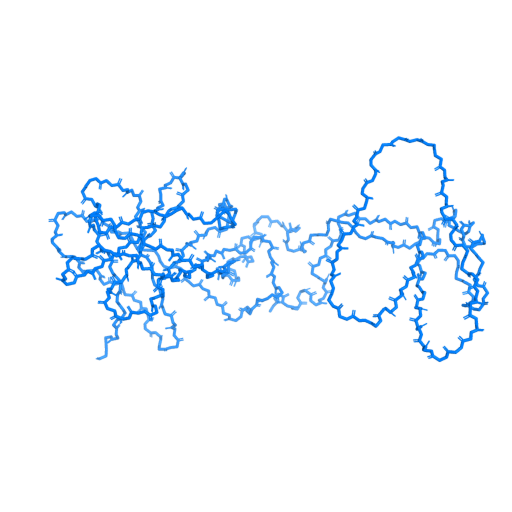 A O 1
ATOM 827 N N . LYS A 1 102 ? 19.112 10.098 -21.907 1.00 91.62 102 LYS A N 1
ATOM 828 C CA . LYS A 1 102 ? 18.071 10.221 -20.885 1.00 91.62 102 LYS A CA 1
ATOM 829 C C . LYS A 1 102 ? 16.996 9.160 -21.081 1.00 91.62 102 LYS A C 1
ATOM 831 O O . LYS A 1 102 ? 16.500 8.980 -22.188 1.00 91.62 102 LYS A O 1
ATOM 836 N N . PHE A 1 103 ? 16.599 8.546 -19.977 1.00 93.19 103 PHE A N 1
ATOM 837 C CA . PHE A 1 103 ? 15.395 7.733 -19.867 1.00 93.19 103 PHE A CA 1
ATOM 838 C C . PHE A 1 103 ? 14.253 8.595 -19.323 1.00 93.19 103 PHE A C 1
ATOM 840 O O . PHE A 1 103 ? 14.482 9.443 -18.454 1.00 93.19 103 PHE A O 1
ATOM 847 N N . LYS A 1 104 ? 13.040 8.402 -19.835 1.00 92.75 104 LYS A N 1
ATOM 848 C CA . LYS A 1 104 ? 11.824 9.062 -19.350 1.00 92.75 104 LYS A CA 1
ATOM 849 C C . LYS A 1 104 ? 10.717 8.040 -19.114 1.00 92.75 104 LYS A C 1
ATOM 851 O O . LYS A 1 104 ? 10.672 7.001 -19.777 1.00 92.75 104 LYS A O 1
ATOM 856 N N . ASP A 1 105 ? 9.841 8.379 -18.170 1.00 89.25 105 ASP A N 1
ATOM 857 C CA . ASP A 1 105 ? 8.588 7.677 -17.881 1.00 89.25 105 ASP A CA 1
ATOM 858 C C . ASP A 1 105 ? 8.774 6.162 -17.736 1.00 89.25 105 ASP A C 1
ATOM 860 O O . ASP A 1 105 ? 8.090 5.353 -18.364 1.00 89.25 105 ASP A O 1
ATOM 864 N N . SER A 1 106 ? 9.766 5.776 -16.931 1.00 90.38 106 SER A N 1
ATOM 865 C CA . SER A 1 106 ? 10.058 4.379 -16.639 1.00 90.38 106 SER A CA 1
ATOM 866 C C . SER A 1 106 ? 8.890 3.718 -15.921 1.00 90.38 106 SER A C 1
ATOM 868 O O . SER A 1 106 ? 8.385 4.250 -14.934 1.00 90.38 106 SER A O 1
ATOM 870 N N . VAL A 1 107 ? 8.502 2.537 -16.391 1.00 91.00 107 VAL A N 1
ATOM 871 C CA . VAL A 1 107 ? 7.470 1.711 -15.759 1.00 91.00 107 VAL A CA 1
ATOM 872 C C . VAL A 1 107 ? 8.040 0.386 -15.315 1.00 91.00 107 VAL A C 1
ATOM 874 O O . VAL A 1 107 ? 9.035 -0.092 -15.862 1.00 91.00 107 VAL A O 1
ATOM 877 N N . ASN A 1 108 ? 7.413 -0.200 -14.304 1.00 91.38 108 ASN A N 1
ATOM 878 C CA . ASN A 1 108 ? 7.808 -1.507 -13.818 1.00 91.38 108 ASN A CA 1
ATOM 879 C C . ASN A 1 108 ? 7.521 -2.567 -14.895 1.00 91.38 108 ASN A C 1
ATOM 881 O O . ASN A 1 108 ? 6.466 -2.529 -15.532 1.00 91.38 108 ASN A O 1
ATOM 885 N N . ILE A 1 109 ? 8.436 -3.520 -15.095 1.00 92.44 109 ILE A N 1
ATOM 886 C CA . ILE A 1 109 ? 8.278 -4.558 -16.126 1.00 92.44 109 ILE A CA 1
ATOM 887 C C . ILE A 1 109 ? 6.988 -5.369 -15.966 1.00 92.44 109 ILE A C 1
ATOM 889 O O . ILE A 1 109 ? 6.395 -5.782 -16.960 1.00 92.44 109 ILE A O 1
ATOM 893 N N . PHE A 1 110 ? 6.517 -5.561 -14.730 1.00 91.50 110 PHE A N 1
ATOM 894 C CA . PHE A 1 110 ? 5.305 -6.324 -14.461 1.00 91.50 110 PHE A CA 1
ATOM 895 C C . PHE A 1 110 ? 4.049 -5.576 -14.895 1.00 91.50 110 PHE A C 1
ATOM 897 O O . PHE A 1 110 ? 3.087 -6.243 -15.238 1.00 91.50 110 PHE A O 1
ATOM 904 N N . GLN A 1 111 ? 4.073 -4.237 -14.969 1.00 89.94 111 GLN A N 1
ATOM 905 C CA . GLN A 1 111 ? 2.948 -3.421 -15.451 1.00 89.94 111 GLN A CA 1
ATOM 906 C C . GLN A 1 111 ? 2.717 -3.538 -16.965 1.00 89.94 111 GLN A C 1
ATOM 908 O O . GLN A 1 111 ? 1.680 -3.098 -17.460 1.00 89.94 111 GLN A O 1
ATOM 913 N N . LEU A 1 112 ? 3.688 -4.080 -17.708 1.00 90.38 112 LEU A N 1
ATOM 914 C CA . LEU A 1 112 ? 3.592 -4.294 -19.154 1.00 90.38 112 LEU A CA 1
ATOM 915 C C . LEU A 1 112 ? 2.925 -5.630 -19.511 1.00 90.38 112 LEU A C 1
ATOM 917 O O . LEU A 1 112 ? 2.703 -5.907 -20.690 1.00 90.38 112 LEU A O 1
ATOM 921 N N . LEU A 1 113 ? 2.643 -6.474 -18.519 1.00 92.81 113 LEU A N 1
ATOM 922 C CA . LEU A 1 113 ? 2.043 -7.782 -18.735 1.00 92.81 113 LEU A CA 1
ATOM 923 C C . LEU A 1 113 ? 0.528 -7.663 -18.965 1.00 92.81 113 LEU A C 1
ATOM 925 O O . LEU A 1 113 ? -0.094 -6.613 -18.802 1.00 92.81 113 LEU A O 1
ATOM 929 N N . SER A 1 114 ? -0.094 -8.763 -19.389 1.00 94.19 114 SER A N 1
ATOM 930 C CA . SER A 1 114 ? -1.548 -8.800 -19.543 1.00 94.19 114 SER A CA 1
ATOM 931 C C . SER A 1 114 ? -2.249 -8.693 -18.183 1.00 94.19 114 SER A C 1
ATOM 933 O O . SER A 1 114 ? -1.717 -9.102 -17.147 1.00 94.19 114 SER A O 1
ATOM 935 N N . LYS A 1 115 ? -3.498 -8.209 -18.185 1.00 91.25 115 LYS A N 1
ATOM 936 C CA . LYS A 1 115 ? -4.324 -8.111 -16.967 1.00 91.25 115 LYS A CA 1
ATOM 937 C C . LYS A 1 115 ? -4.472 -9.451 -16.237 1.00 91.25 115 LYS A C 1
ATOM 939 O O . LYS A 1 115 ? -4.534 -9.470 -15.010 1.00 91.25 115 LYS A O 1
ATOM 944 N N . ASP A 1 116 ? -4.503 -10.562 -16.967 1.00 94.00 116 ASP A N 1
ATOM 945 C CA . ASP A 1 116 ? -4.600 -11.893 -16.364 1.00 94.00 116 ASP A CA 1
ATOM 946 C C . ASP A 1 116 ? -3.307 -12.279 -15.642 1.00 94.00 116 ASP A C 1
ATOM 948 O O . ASP A 1 116 ? -3.354 -12.772 -14.514 1.00 94.00 116 ASP A O 1
ATOM 952 N N . LEU A 1 117 ? -2.147 -11.975 -16.234 1.00 93.88 117 LEU A N 1
ATOM 953 C CA . LEU A 1 117 ? -0.855 -12.168 -15.578 1.00 93.88 117 LEU A CA 1
ATOM 954 C C . LEU A 1 117 ? -0.699 -11.257 -14.358 1.00 93.88 117 LEU A C 1
ATOM 956 O O . LEU A 1 117 ? -0.190 -11.716 -13.339 1.00 93.88 117 LEU A O 1
ATOM 960 N N . HIS A 1 118 ? -1.190 -10.014 -14.409 1.00 91.38 118 HIS A N 1
ATOM 961 C CA . HIS A 1 118 ? -1.216 -9.138 -13.231 1.00 91.38 118 HIS A CA 1
ATOM 962 C C . HIS A 1 118 ? -1.943 -9.816 -12.070 1.00 91.38 118 HIS A C 1
ATOM 964 O O . HIS A 1 118 ? -1.378 -9.946 -10.989 1.00 91.38 118 HIS A O 1
ATOM 970 N N . LYS A 1 119 ? -3.164 -10.316 -12.300 1.00 90.75 119 LYS A N 1
ATOM 971 C CA . LYS A 1 119 ? -3.950 -11.002 -11.262 1.00 90.75 119 LYS A CA 1
ATOM 972 C C . LYS A 1 119 ? -3.221 -12.218 -10.696 1.00 90.75 119 LYS A C 1
ATOM 974 O O . LYS A 1 119 ? -3.200 -12.399 -9.481 1.00 90.75 119 LYS A O 1
ATOM 979 N N . GLN A 1 120 ? -2.590 -13.024 -11.553 1.00 92.19 120 GLN A N 1
ATOM 980 C CA . GLN A 1 120 ? -1.807 -14.181 -11.112 1.00 92.19 120 GLN A CA 1
ATOM 981 C C . GLN A 1 120 ? -0.614 -13.763 -10.244 1.00 92.19 120 GLN A C 1
ATOM 983 O O . GLN A 1 120 ? -0.399 -14.335 -9.177 1.00 92.19 120 GLN A O 1
ATOM 988 N N . ILE A 1 121 ? 0.133 -12.737 -10.658 1.00 90.62 121 ILE A N 1
ATOM 989 C CA . ILE A 1 121 ? 1.274 -12.213 -9.899 1.00 90.62 121 ILE A CA 1
ATOM 990 C C . ILE A 1 121 ? 0.812 -11.672 -8.545 1.00 90.62 121 ILE A C 1
ATOM 992 O O . ILE A 1 121 ? 1.373 -12.054 -7.519 1.00 90.62 121 ILE A O 1
ATOM 996 N N . LEU A 1 122 ? -0.229 -10.839 -8.521 1.00 89.94 122 LEU A N 1
ATOM 997 C CA . LEU A 1 122 ? -0.774 -10.268 -7.288 1.00 89.94 122 LEU A CA 1
ATOM 998 C C . LEU A 1 122 ? -1.275 -11.363 -6.338 1.00 89.94 122 LEU A C 1
ATOM 1000 O O . LEU A 1 122 ? -0.964 -11.326 -5.152 1.00 89.94 122 LEU A O 1
ATOM 1004 N N . SER A 1 123 ? -1.951 -12.395 -6.853 1.00 88.69 123 SER A N 1
ATOM 1005 C CA . SER A 1 123 ? -2.376 -13.551 -6.054 1.00 88.69 123 SER A CA 1
ATOM 1006 C C . SER A 1 123 ? -1.198 -14.352 -5.490 1.00 88.69 123 SER A C 1
ATOM 1008 O O . SER A 1 123 ? -1.279 -14.851 -4.368 1.00 88.69 123 SER A O 1
ATOM 1010 N N . LEU A 1 124 ? -0.104 -14.498 -6.247 1.00 88.50 124 LEU A N 1
ATOM 1011 C CA . LEU A 1 124 ? 1.095 -15.208 -5.794 1.00 88.50 124 LEU A CA 1
ATOM 1012 C C . LEU A 1 124 ? 1.854 -14.427 -4.722 1.00 88.50 124 LEU A C 1
ATOM 1014 O O . LEU A 1 124 ? 2.371 -15.038 -3.785 1.00 88.50 124 LEU A O 1
ATOM 1018 N N . VAL A 1 125 ? 1.929 -13.103 -4.855 1.00 87.44 125 VAL A N 1
ATOM 1019 C CA . VAL A 1 125 ? 2.577 -12.215 -3.880 1.00 87.44 125 VAL A CA 1
ATOM 1020 C C . VAL A 1 125 ? 1.714 -12.054 -2.626 1.00 87.44 125 VAL A C 1
ATOM 1022 O O . VAL A 1 125 ? 2.249 -12.041 -1.522 1.00 87.44 125 VAL A O 1
ATOM 1025 N N . GLY A 1 126 ? 0.392 -12.016 -2.783 1.00 88.50 126 GLY A N 1
ATOM 1026 C CA . GLY A 1 126 ? -0.553 -11.744 -1.706 1.00 88.50 126 GLY A CA 1
ATOM 1027 C C . GLY A 1 126 ? -0.651 -10.255 -1.369 1.00 88.50 126 GLY A C 1
ATOM 1028 O O . GLY A 1 126 ? 0.019 -9.407 -1.966 1.00 88.50 126 GLY A O 1
ATOM 1029 N N . LYS A 1 127 ? -1.507 -9.934 -0.394 1.00 90.50 127 LYS A N 1
ATOM 1030 C CA . LYS A 1 127 ? -1.642 -8.563 0.104 1.00 90.50 127 LYS A CA 1
ATOM 1031 C C . LYS A 1 127 ? -0.412 -8.163 0.916 1.00 90.50 127 LYS A C 1
ATOM 1033 O O . LYS A 1 127 ? 0.225 -8.992 1.573 1.00 90.50 127 LYS A O 1
ATOM 1038 N N . ARG A 1 128 ? -0.104 -6.870 0.886 1.00 89.44 128 ARG A N 1
ATOM 1039 C CA . ARG A 1 128 ? 1.036 -6.249 1.563 1.00 89.44 128 ARG A CA 1
ATOM 1040 C C . ARG A 1 128 ? 0.608 -4.981 2.272 1.00 89.44 128 ARG A C 1
ATOM 1042 O O . ARG A 1 128 ? -0.452 -4.430 1.991 1.00 89.44 128 ARG A O 1
ATOM 1049 N N . ILE A 1 129 ? 1.470 -4.510 3.160 1.00 90.25 129 ILE A N 1
ATOM 1050 C CA . ILE A 1 129 ? 1.353 -3.177 3.739 1.00 90.25 129 ILE A CA 1
ATOM 1051 C C . ILE A 1 129 ? 1.763 -2.178 2.660 1.00 90.25 129 ILE A C 1
ATOM 1053 O O . ILE A 1 129 ? 2.941 -2.076 2.333 1.00 90.25 129 ILE A O 1
ATOM 1057 N N . LEU A 1 130 ? 0.782 -1.477 2.100 1.00 89.25 130 LEU A N 1
ATOM 1058 C CA . LEU A 1 130 ? 0.992 -0.432 1.097 1.00 89.25 130 LEU A CA 1
ATOM 1059 C C . LEU A 1 130 ? 1.379 0.893 1.752 1.00 89.25 130 LEU A C 1
ATOM 1061 O O . LEU A 1 130 ? 2.039 1.728 1.144 1.00 89.25 130 LEU A O 1
ATOM 1065 N N . PHE A 1 131 ? 0.953 1.090 3.000 1.00 90.38 131 PHE A N 1
ATOM 1066 C CA . PHE A 1 131 ? 1.177 2.330 3.720 1.00 90.38 131 PHE A CA 1
ATOM 1067 C C . PHE A 1 131 ? 1.158 2.127 5.229 1.00 90.38 131 PHE A C 1
ATOM 1069 O O . PHE A 1 131 ? 0.353 1.349 5.746 1.00 90.38 131 PHE A O 1
ATOM 1076 N N . THR A 1 132 ? 1.994 2.890 5.934 1.00 91.62 132 THR A N 1
ATOM 1077 C CA . THR A 1 132 ? 1.922 3.060 7.388 1.00 91.62 132 THR A CA 1
ATOM 1078 C C . THR A 1 132 ? 2.238 4.491 7.780 1.00 91.62 132 THR A C 1
ATOM 1080 O O . THR A 1 132 ? 3.228 5.045 7.305 1.00 91.62 132 THR A O 1
ATOM 1083 N N . SER A 1 133 ? 1.486 5.043 8.728 1.00 91.75 133 SER A N 1
ATOM 1084 C CA . SER A 1 133 ? 1.829 6.307 9.386 1.00 91.75 133 SER A CA 1
ATOM 1085 C C . SER A 1 133 ? 1.560 6.251 10.880 1.00 91.75 133 SER A C 1
ATOM 1087 O O . SER A 1 133 ? 0.858 5.373 11.387 1.00 91.75 133 SER A O 1
ATOM 1089 N N . VAL A 1 134 ? 2.156 7.200 11.596 1.00 92.44 134 VAL A N 1
ATOM 1090 C CA . VAL A 1 134 ? 1.833 7.489 12.989 1.00 92.44 134 VAL A CA 1
ATOM 1091 C C . VAL A 1 134 ? 1.551 8.974 13.086 1.00 92.44 134 VAL A C 1
ATOM 1093 O O . VAL A 1 134 ? 2.403 9.788 12.741 1.00 92.44 134 VAL A O 1
ATOM 1096 N N . GLU A 1 135 ? 0.373 9.316 13.581 1.00 90.50 135 GLU A N 1
ATOM 1097 C CA . GLU A 1 135 ? -0.109 10.690 13.638 1.00 90.50 135 GLU A CA 1
ATOM 1098 C C . GLU A 1 135 ? -0.425 11.082 15.072 1.00 90.50 135 GLU A C 1
ATOM 1100 O O . GLU A 1 135 ? -1.047 10.327 15.823 1.00 90.50 135 GLU A O 1
ATOM 1105 N N . ASP A 1 136 ? 0.019 12.272 15.464 1.00 90.19 136 ASP A N 1
ATOM 1106 C CA . ASP A 1 136 ? -0.337 12.857 16.749 1.00 90.19 136 ASP A CA 1
ATOM 1107 C C . ASP A 1 136 ? -1.728 13.496 16.655 1.00 90.19 136 ASP A C 1
ATOM 1109 O O . ASP A 1 136 ? -1.985 14.362 15.820 1.00 90.19 136 ASP A O 1
ATOM 1113 N N . TYR A 1 137 ? -2.625 13.102 17.557 1.00 86.81 137 TYR A N 1
ATOM 1114 C CA . TYR A 1 137 ? -4.001 13.577 17.591 1.00 86.81 137 TYR A CA 1
ATOM 1115 C C . TYR A 1 137 ? -4.361 14.184 18.949 1.00 86.81 137 TYR A C 1
ATOM 1117 O O . TYR A 1 137 ? -4.156 13.591 20.012 1.00 86.81 137 TYR A O 1
ATOM 1125 N N . SER A 1 138 ? -4.937 15.387 18.921 1.00 85.62 138 SER A N 1
ATOM 1126 C CA . SER A 1 138 ? -5.448 16.071 20.113 1.00 85.62 138 SER A CA 1
ATOM 1127 C C . SER A 1 138 ? -6.936 15.773 20.275 1.00 85.62 138 SER A C 1
ATOM 1129 O O . SER A 1 138 ? -7.795 16.506 19.784 1.00 85.62 138 SER A O 1
ATOM 1131 N N . TYR A 1 139 ? -7.233 14.677 20.968 1.00 81.19 139 TYR A N 1
ATOM 1132 C CA . TYR A 1 139 ? -8.592 14.224 21.223 1.00 81.19 139 TYR A CA 1
ATOM 1133 C C . TYR A 1 139 ? -9.271 15.120 22.254 1.00 81.19 139 TYR A C 1
ATOM 1135 O O . TYR A 1 139 ? -8.810 15.250 23.394 1.00 81.19 139 TYR A O 1
ATOM 1143 N N . LYS A 1 140 ? -10.380 15.747 21.862 1.00 80.94 140 LYS A N 1
ATOM 1144 C CA . LYS A 1 140 ? -11.224 16.531 22.766 1.00 80.94 140 LYS A CA 1
ATOM 1145 C C . LYS A 1 140 ? -12.425 15.668 23.101 1.00 80.94 140 LYS A C 1
ATOM 1147 O O . LYS A 1 140 ? -13.297 15.535 22.257 1.00 80.94 140 LYS A O 1
ATOM 1152 N N . LEU A 1 141 ? -12.467 15.109 24.311 1.00 74.81 141 LEU A N 1
ATOM 1153 C CA . LEU A 1 141 ? -13.562 14.229 24.713 1.00 74.81 141 LEU A CA 1
ATOM 1154 C C . LEU A 1 141 ? -14.911 14.972 24.623 1.00 74.81 141 LEU A C 1
ATOM 1156 O O . LEU A 1 141 ? -15.131 15.890 25.424 1.00 74.81 141 LEU A O 1
ATOM 1160 N N . PRO A 1 142 ? -15.800 14.599 23.684 1.00 69.12 142 PRO A N 1
ATOM 1161 C CA . PRO A 1 142 ? -17.139 15.163 23.616 1.00 69.12 142 PRO A CA 1
ATOM 1162 C C . PRO A 1 142 ? -18.052 14.479 24.642 1.00 69.12 142 PRO A C 1
ATOM 1164 O O . PRO A 1 142 ? -17.752 13.389 25.130 1.00 69.12 142 PRO A O 1
ATOM 1167 N N . GLU A 1 143 ? -19.189 15.101 24.967 1.00 64.75 143 GLU A N 1
ATOM 1168 C CA . GLU A 1 143 ? -20.199 14.485 25.850 1.00 64.75 143 GLU A CA 1
ATOM 1169 C C . GLU A 1 143 ? -20.743 13.165 25.284 1.00 64.75 143 GLU A C 1
ATOM 1171 O O . GLU A 1 143 ? -21.097 12.276 26.049 1.00 64.75 143 GLU A O 1
ATOM 1176 N N . SER A 1 144 ? -20.718 13.000 23.957 1.00 64.94 144 SER A N 1
ATOM 1177 C CA . SER A 1 144 ? -21.090 11.764 23.259 1.00 64.94 144 SER A CA 1
ATOM 1178 C C . SER A 1 144 ? -20.130 10.590 23.494 1.00 64.94 144 SER A C 1
ATOM 1180 O O . SER A 1 144 ? -20.446 9.472 23.102 1.00 64.94 144 SER A O 1
ATOM 1182 N N . GLY A 1 145 ? -18.948 10.812 24.086 1.00 69.44 145 GLY A N 1
ATOM 1183 C CA . GLY A 1 145 ? -17.949 9.766 24.347 1.00 69.44 145 GLY A CA 1
ATOM 1184 C C . GLY A 1 145 ? -17.169 9.277 23.117 1.00 69.44 145 GLY A C 1
ATOM 1185 O O . GLY A 1 145 ? -16.190 8.544 23.281 1.00 69.44 145 GLY A O 1
ATOM 1186 N N . SER A 1 146 ? -17.546 9.717 21.911 1.00 79.38 146 SER A N 1
ATOM 1187 C CA . SER A 1 146 ? -16.888 9.372 20.648 1.00 79.38 146 SER A CA 1
ATOM 1188 C C . SER A 1 146 ? -16.667 10.575 19.726 1.00 79.38 146 SER A C 1
ATOM 1190 O O . SER A 1 146 ? -17.455 11.523 19.723 1.00 79.38 146 SER A O 1
ATOM 1192 N N . GLN A 1 147 ? -15.596 10.538 18.927 1.00 83.38 147 GLN A N 1
ATOM 1193 C CA . GLN A 1 147 ? -15.251 11.584 17.958 1.00 83.38 147 GLN A CA 1
ATOM 1194 C C . GLN A 1 147 ? -14.949 10.987 16.579 1.00 83.38 147 GLN A C 1
ATOM 1196 O O . GLN A 1 147 ? -14.199 10.016 16.475 1.00 83.38 147 GLN A O 1
ATOM 1201 N N . LEU A 1 148 ? -15.502 11.605 15.531 1.00 86.44 148 LEU A N 1
ATOM 1202 C CA . LEU A 1 148 ? -15.209 11.290 14.131 1.00 86.44 148 LEU A CA 1
ATOM 1203 C C . LEU A 1 148 ? -13.971 12.037 13.639 1.00 86.44 148 LEU A C 1
ATOM 1205 O O . LEU A 1 148 ? -13.807 13.231 13.905 1.00 86.44 148 LEU A O 1
ATOM 1209 N N . ILE A 1 149 ? -13.129 11.332 12.892 1.00 88.12 149 ILE A N 1
ATOM 1210 C CA . ILE A 1 149 ? -11.884 11.839 12.322 1.00 88.12 149 ILE A CA 1
ATOM 1211 C C . ILE A 1 149 ? -11.825 11.435 10.851 1.00 88.12 149 ILE A C 1
ATOM 1213 O O . ILE A 1 149 ? -12.104 10.286 10.503 1.00 88.12 149 ILE A O 1
ATOM 1217 N N . ASN A 1 150 ? -11.470 12.391 9.995 1.00 88.56 150 ASN A N 1
ATOM 1218 C CA . ASN A 1 150 ? -11.228 12.124 8.583 1.00 88.56 150 ASN A CA 1
ATOM 1219 C C . ASN A 1 150 ? -9.914 11.371 8.416 1.00 88.56 150 ASN A C 1
ATOM 1221 O O . ASN A 1 150 ? -8.939 11.644 9.118 1.00 88.56 150 ASN A O 1
ATOM 1225 N N . ILE A 1 151 ? -9.900 10.441 7.472 1.00 88.06 151 ILE A N 1
ATOM 1226 C CA . ILE A 1 151 ? -8.678 9.743 7.110 1.00 88.06 151 ILE A CA 1
ATOM 1227 C C . ILE A 1 151 ? -7.760 10.700 6.326 1.00 88.06 151 ILE A C 1
ATOM 1229 O O . ILE A 1 151 ? -8.257 11.492 5.524 1.00 88.06 151 ILE A O 1
ATOM 1233 N N . PRO A 1 152 ? -6.441 10.657 6.574 1.00 86.25 152 PRO A N 1
ATOM 1234 C CA . PRO A 1 152 ? -5.445 11.423 5.827 1.00 86.25 152 PRO A CA 1
ATOM 1235 C C . PRO A 1 152 ? -5.557 11.263 4.299 1.00 86.25 152 PRO A C 1
ATOM 1237 O O . PRO A 1 152 ? -5.775 10.157 3.804 1.00 86.25 152 PRO A O 1
ATOM 1240 N N . GLU A 1 153 ? -5.362 12.349 3.542 1.00 87.25 153 GLU A N 1
ATOM 1241 C CA . GLU A 1 153 ? -5.532 12.375 2.073 1.00 87.25 153 GLU A CA 1
ATOM 1242 C C . GLU A 1 153 ? -4.647 11.359 1.342 1.00 87.25 153 GLU A C 1
ATOM 1244 O O . GLU A 1 153 ? -5.107 10.647 0.456 1.00 87.25 153 GLU A O 1
ATOM 1249 N N . ASN A 1 154 ? -3.402 11.207 1.778 1.00 83.44 154 ASN A N 1
ATOM 1250 C CA . ASN A 1 154 ? -2.467 10.220 1.247 1.00 83.44 154 ASN A CA 1
ATOM 1251 C C . ASN A 1 154 ? -2.946 8.769 1.429 1.00 83.44 154 ASN A C 1
ATOM 1253 O O . ASN A 1 154 ? -2.626 7.913 0.611 1.00 83.44 154 ASN A O 1
ATOM 1257 N N . ILE A 1 155 ? -3.712 8.468 2.485 1.00 85.00 155 ILE A N 1
ATOM 1258 C CA . ILE A 1 155 ? -4.363 7.160 2.620 1.00 85.00 155 ILE A CA 1
ATOM 1259 C C . ILE A 1 155 ? -5.526 7.067 1.627 1.00 85.00 155 ILE A C 1
ATOM 1261 O O . ILE A 1 155 ? -5.658 6.044 0.962 1.00 85.00 155 ILE A O 1
ATOM 1265 N N . LEU A 1 156 ? -6.345 8.117 1.494 1.00 87.38 156 LEU A N 1
ATOM 1266 C CA . LEU A 1 156 ? -7.479 8.133 0.562 1.00 87.38 156 LEU A CA 1
ATOM 1267 C C . LEU A 1 156 ? -7.038 7.883 -0.887 1.00 87.38 156 LEU A C 1
ATOM 1269 O O . LEU A 1 156 ? -7.655 7.066 -1.567 1.00 87.38 156 LEU A O 1
ATOM 1273 N N . GLU A 1 157 ? -5.940 8.495 -1.334 1.00 86.88 157 GLU A N 1
ATOM 1274 C CA . GLU A 1 157 ? -5.363 8.274 -2.670 1.00 86.88 157 GLU A CA 1
ATOM 1275 C C . GLU A 1 157 ? -5.051 6.792 -2.939 1.00 86.88 157 GLU A C 1
ATOM 1277 O O . GLU A 1 157 ? -5.337 6.275 -4.020 1.00 86.88 157 GLU A O 1
ATOM 1282 N N . ILE A 1 158 ? -4.536 6.071 -1.938 1.00 85.25 158 ILE A N 1
ATOM 1283 C CA . ILE A 1 158 ? -4.220 4.637 -2.049 1.00 85.25 158 ILE A CA 1
ATOM 1284 C C . ILE A 1 158 ? -5.498 3.791 -2.142 1.00 85.25 158 ILE A C 1
ATOM 1286 O O . ILE A 1 158 ? -5.524 2.758 -2.813 1.00 85.25 158 ILE A O 1
ATOM 1290 N N . LEU A 1 159 ? -6.573 4.217 -1.479 1.00 88.25 159 LEU A N 1
ATOM 1291 C CA . LEU A 1 159 ? -7.844 3.489 -1.423 1.00 88.25 159 LEU A CA 1
ATOM 1292 C C . LEU A 1 159 ? -8.712 3.669 -2.672 1.00 88.25 159 LEU A C 1
ATOM 1294 O O . LEU A 1 159 ? -9.602 2.853 -2.909 1.00 88.25 159 LEU A O 1
ATOM 1298 N N . GLN A 1 160 ? -8.464 4.701 -3.483 1.00 83.94 160 GLN A N 1
ATOM 1299 C CA . GLN A 1 160 ? -9.229 4.960 -4.708 1.00 83.94 160 GLN A CA 1
ATOM 1300 C C . GLN A 1 160 ? -9.104 3.831 -5.741 1.00 83.94 160 GLN A C 1
ATOM 1302 O O . GLN A 1 160 ? -10.000 3.646 -6.572 1.00 83.94 160 GLN A O 1
ATOM 1307 N N . ASN A 1 161 ? -8.016 3.055 -5.704 1.00 83.44 161 ASN A N 1
ATOM 1308 C CA . ASN A 1 161 ? -7.819 1.975 -6.656 1.00 83.44 161 ASN A CA 1
ATOM 1309 C C . ASN A 1 161 ? -8.541 0.686 -6.234 1.00 83.44 161 ASN A C 1
ATOM 1311 O O . ASN A 1 161 ? -8.093 -0.050 -5.355 1.00 83.44 161 ASN A O 1
ATOM 1315 N N . LYS A 1 162 ? -9.639 0.373 -6.928 1.00 83.94 162 LYS A N 1
ATOM 1316 C CA . LYS A 1 162 ? -10.452 -0.825 -6.664 1.00 83.94 162 LYS A CA 1
ATOM 1317 C C . LYS A 1 162 ? -9.709 -2.141 -6.920 1.00 83.94 162 LYS A C 1
ATOM 1319 O O . LYS A 1 162 ? -10.006 -3.123 -6.247 1.00 83.94 162 LYS A O 1
ATOM 1324 N N . ASP A 1 163 ? -8.735 -2.166 -7.833 1.00 84.75 163 ASP A N 1
ATOM 1325 C CA . ASP A 1 163 ? -7.956 -3.375 -8.138 1.00 84.75 163 ASP A CA 1
ATOM 1326 C C . ASP A 1 163 ? -6.976 -3.734 -7.007 1.00 84.75 163 ASP A C 1
ATOM 1328 O O . ASP A 1 163 ? -6.531 -4.878 -6.911 1.00 84.75 163 ASP A O 1
ATOM 1332 N N . ALA A 1 164 ? -6.661 -2.778 -6.125 1.00 88.75 164 ALA A N 1
ATOM 1333 C CA . ALA A 1 164 ? -5.788 -3.005 -4.980 1.00 88.75 164 ALA A CA 1
ATOM 1334 C C . ALA A 1 164 ? -6.487 -3.740 -3.820 1.00 88.75 164 ALA A C 1
ATOM 1336 O O . ALA A 1 164 ? -5.799 -4.253 -2.939 1.00 88.75 164 ALA A O 1
ATOM 1337 N N . ASP A 1 165 ? -7.826 -3.833 -3.810 1.00 91.44 165 ASP A N 1
ATOM 1338 C CA . ASP A 1 165 ? -8.604 -4.533 -2.768 1.00 91.44 165 ASP A CA 1
ATOM 1339 C C . ASP A 1 165 ? -8.113 -4.189 -1.340 1.00 91.44 165 ASP A C 1
ATOM 1341 O O . ASP A 1 165 ? -7.736 -5.045 -0.519 1.00 91.44 165 ASP A O 1
ATOM 1345 N N . CYS A 1 166 ? -8.017 -2.880 -1.091 1.00 92.81 166 CYS A N 1
ATOM 1346 C CA . CYS A 1 166 ? -7.407 -2.315 0.103 1.00 92.81 166 CYS A CA 1
ATOM 1347 C C . CYS A 1 166 ? -8.295 -2.453 1.344 1.00 92.81 166 CYS A C 1
ATOM 1349 O O . CYS A 1 166 ? -9.516 -2.344 1.292 1.00 92.81 166 CYS A O 1
ATOM 1351 N N . ASN A 1 167 ? -7.647 -2.639 2.490 1.00 93.19 167 ASN A N 1
ATOM 1352 C CA . ASN A 1 167 ? -8.242 -2.691 3.818 1.00 93.19 167 ASN A CA 1
ATOM 1353 C C . ASN A 1 167 ? -7.468 -1.741 4.738 1.00 93.19 167 ASN A C 1
ATOM 1355 O O . ASN A 1 167 ? -6.243 -1.649 4.645 1.00 93.19 167 ASN A O 1
ATOM 1359 N N . ILE A 1 168 ? -8.172 -1.035 5.620 1.00 93.44 168 ILE A N 1
ATOM 1360 C CA . ILE A 1 168 ? -7.583 -0.034 6.516 1.00 93.44 168 ILE A CA 1
ATOM 1361 C C . ILE A 1 168 ? -7.571 -0.593 7.924 1.00 93.44 168 ILE A C 1
ATOM 1363 O O . ILE A 1 168 ? -8.577 -1.116 8.394 1.00 93.44 168 ILE A O 1
ATOM 1367 N N . PHE A 1 169 ? -6.454 -0.410 8.610 1.00 93.62 169 PHE A N 1
ATOM 1368 C CA . PHE A 1 169 ? -6.289 -0.738 10.011 1.00 93.62 169 PHE A CA 1
ATOM 1369 C C . PHE A 1 169 ? -5.771 0.480 10.757 1.00 93.62 169 PHE A C 1
ATOM 1371 O O . PHE A 1 169 ? -4.960 1.256 10.249 1.00 93.62 169 PHE A O 1
ATOM 1378 N N . ALA A 1 170 ? -6.252 0.639 11.981 1.00 93.56 170 ALA A N 1
ATOM 1379 C CA . ALA A 1 170 ? -5.871 1.722 12.860 1.00 93.56 170 ALA A CA 1
ATOM 1380 C C . ALA A 1 170 ? -5.754 1.200 14.288 1.00 93.56 170 ALA A C 1
ATOM 1382 O O . ALA A 1 170 ? -6.481 0.298 14.702 1.00 93.56 170 ALA A O 1
ATOM 1383 N N . THR A 1 171 ? -4.842 1.777 15.055 1.00 92.06 171 THR A N 1
ATOM 1384 C CA . THR A 1 171 ? -4.779 1.542 16.494 1.00 92.06 171 THR A CA 1
ATOM 1385 C C . THR A 1 171 ? -4.400 2.818 17.220 1.00 92.06 171 THR A C 1
ATOM 1387 O O . THR A 1 171 ? -3.641 3.646 16.706 1.00 92.06 171 THR A O 1
ATOM 1390 N N . ILE A 1 172 ? -4.947 2.981 18.420 1.00 90.31 172 ILE A N 1
ATOM 1391 C CA . ILE A 1 172 ? -4.665 4.120 19.282 1.00 90.31 172 ILE A CA 1
ATOM 1392 C C . ILE A 1 172 ? -3.582 3.710 20.270 1.00 90.31 172 ILE A C 1
ATOM 1394 O O . ILE A 1 172 ? -3.734 2.765 21.038 1.00 90.31 172 ILE A O 1
ATOM 1398 N N . ILE A 1 173 ? -2.502 4.476 20.282 1.00 86.62 173 ILE A N 1
ATOM 1399 C CA . ILE A 1 173 ? -1.427 4.377 21.256 1.00 86.62 173 ILE A CA 1
ATOM 1400 C C . ILE A 1 173 ? -1.630 5.514 22.255 1.00 86.62 173 ILE A C 1
ATOM 1402 O O . ILE A 1 173 ? -1.388 6.689 21.950 1.00 86.62 173 ILE A O 1
ATOM 1406 N N . ASP A 1 174 ? -2.087 5.163 23.454 1.00 79.19 174 ASP A N 1
ATOM 1407 C CA . ASP A 1 174 ? -2.149 6.093 24.576 1.00 79.19 174 ASP A CA 1
ATOM 1408 C C . ASP A 1 174 ? -0.828 6.065 25.350 1.00 79.19 174 ASP A C 1
ATOM 1410 O O . ASP A 1 174 ? -0.324 5.014 25.737 1.00 79.19 174 ASP A O 1
ATOM 1414 N N . LYS A 1 175 ? -0.256 7.245 25.585 1.00 68.19 175 LYS A N 1
ATOM 1415 C CA . LYS A 1 175 ? 0.948 7.406 26.407 1.00 68.19 175 LYS A CA 1
ATOM 1416 C C . LYS A 1 175 ? 0.628 7.534 27.903 1.00 68.19 175 LYS A C 1
ATOM 1418 O O . LYS A 1 175 ? 1.559 7.633 28.699 1.00 68.19 175 LYS A O 1
ATOM 1423 N N . LYS A 1 176 ? -0.650 7.645 28.298 1.00 66.44 176 LYS A N 1
ATOM 1424 C CA . LYS A 1 176 ? -1.079 7.946 29.675 1.00 66.44 176 LYS A CA 1
ATOM 1425 C C . LYS A 1 176 ? -2.248 7.059 30.125 1.00 66.44 176 LYS A C 1
ATOM 1427 O O . LYS A 1 176 ? -3.399 7.463 30.042 1.00 66.44 176 LYS A O 1
ATOM 1432 N N . GLU A 1 177 ? -1.899 5.941 30.755 1.00 62.16 177 GLU A N 1
ATOM 1433 C CA . GLU A 1 177 ? -2.679 4.761 31.200 1.00 62.16 177 GLU A CA 1
ATOM 1434 C C . GLU A 1 177 ? -4.002 4.938 32.006 1.00 62.16 177 GLU A C 1
ATOM 1436 O O . GLU A 1 177 ? -4.419 4.017 32.703 1.00 62.16 177 GLU A O 1
ATOM 1441 N N . LYS A 1 178 ? -4.696 6.085 31.994 1.00 72.81 178 LYS A N 1
ATOM 1442 C CA . LYS A 1 178 ? -5.891 6.289 32.849 1.00 72.81 178 LYS A CA 1
ATOM 1443 C C . LYS A 1 178 ? -7.234 5.959 32.195 1.00 72.81 178 LYS A C 1
ATOM 1445 O O . LYS A 1 178 ? -8.142 5.563 32.922 1.00 72.81 178 LYS A O 1
ATOM 1450 N N . ASP A 1 179 ? -7.369 6.140 30.882 1.00 79.25 179 ASP A N 1
ATOM 1451 C CA . ASP A 1 179 ? -8.611 5.860 30.145 1.00 79.25 179 ASP A CA 1
ATOM 1452 C C . ASP A 1 179 ? -8.353 4.775 29.095 1.00 79.25 179 ASP A C 1
ATOM 1454 O O . ASP A 1 179 ? -7.223 4.610 28.639 1.00 79.25 179 ASP A O 1
ATOM 1458 N N . ILE A 1 180 ? -9.398 4.047 28.701 1.00 84.69 180 ILE A N 1
ATOM 1459 C CA . ILE A 1 180 ? -9.300 3.048 27.633 1.00 84.69 180 ILE A CA 1
ATOM 1460 C C . ILE A 1 180 ? -9.781 3.690 26.336 1.00 84.69 180 ILE A C 1
ATOM 1462 O O . ILE A 1 180 ? -10.893 4.215 26.275 1.00 84.69 180 ILE A O 1
ATOM 1466 N N . PHE A 1 181 ? -8.958 3.628 25.294 1.00 87.06 181 PHE A N 1
ATOM 1467 C CA . PHE A 1 181 ? -9.317 4.106 23.965 1.00 87.06 181 PHE A CA 1
ATOM 1468 C C . PHE A 1 181 ? -9.548 2.933 23.021 1.00 87.06 181 PHE A C 1
ATOM 1470 O O . PHE A 1 181 ? -8.798 1.962 23.028 1.00 87.06 181 PHE A O 1
ATOM 1477 N N . SER A 1 182 ? -10.586 3.041 22.199 1.00 88.19 182 SER A N 1
ATOM 1478 C CA . SER A 1 182 ? -10.877 2.099 21.119 1.00 88.19 182 SER A CA 1
ATOM 1479 C C . SER A 1 182 ? -11.151 2.872 19.835 1.00 88.19 182 SER A C 1
ATOM 1481 O O . SER A 1 182 ? -11.538 4.042 19.883 1.00 88.19 182 SER A O 1
ATOM 1483 N N . CYS A 1 183 ? -10.943 2.239 18.686 1.00 90.25 183 CYS A N 1
ATOM 1484 C CA . CYS A 1 183 ? -11.262 2.833 17.400 1.00 90.25 183 CYS A CA 1
ATOM 1485 C C . CYS A 1 183 ? -11.943 1.857 16.449 1.00 90.25 183 CYS A C 1
ATOM 1487 O O . CYS A 1 183 ? -11.717 0.649 16.505 1.00 90.25 183 CYS A O 1
ATOM 1489 N N . GLN A 1 184 ? -12.758 2.412 15.556 1.00 91.81 184 GLN A N 1
ATOM 1490 C CA . GLN A 1 184 ? -13.461 1.676 14.510 1.00 91.81 184 GLN A CA 1
ATOM 1491 C C . GLN A 1 184 ? -13.404 2.462 13.205 1.00 91.81 184 GLN A C 1
ATOM 1493 O O . GLN A 1 184 ? -13.406 3.696 13.227 1.00 91.81 184 GLN A O 1
ATOM 1498 N N . ILE A 1 185 ? -13.383 1.757 12.079 1.00 92.81 185 ILE A N 1
ATOM 1499 C CA . ILE A 1 185 ? -13.491 2.377 10.757 1.00 92.81 185 ILE A CA 1
ATOM 1500 C C . ILE A 1 185 ? -14.966 2.441 10.376 1.00 92.81 185 ILE A C 1
ATOM 1502 O O . ILE A 1 185 ? -15.669 1.445 10.482 1.00 92.81 185 ILE A O 1
ATOM 1506 N N . ILE A 1 186 ? -15.439 3.586 9.902 1.00 91.31 186 ILE A N 1
ATOM 1507 C CA . ILE A 1 186 ? -16.682 3.674 9.136 1.00 91.31 186 ILE A CA 1
ATOM 1508 C C . ILE A 1 186 ? -16.300 3.667 7.672 1.00 91.31 186 ILE A C 1
ATOM 1510 O O . ILE A 1 186 ? -15.511 4.513 7.249 1.00 91.31 186 ILE A O 1
ATOM 1514 N N . TRP A 1 187 ? -16.874 2.749 6.908 1.00 91.12 187 TRP A N 1
ATOM 1515 C CA . TRP A 1 187 ? -16.650 2.694 5.475 1.00 91.12 187 TRP A CA 1
ATOM 1516 C C . TRP A 1 187 ? -17.890 2.183 4.746 1.00 91.12 187 TRP A C 1
ATOM 1518 O O . TRP A 1 187 ? -18.128 0.977 4.641 1.00 91.12 187 TRP A O 1
ATOM 1528 N N . SER A 1 188 ? -18.690 3.124 4.249 1.00 85.06 188 SER A N 1
ATOM 1529 C CA . SER A 1 188 ? -19.828 2.829 3.381 1.00 85.06 188 SER A CA 1
ATOM 1530 C C . SER A 1 188 ? -19.351 2.604 1.938 1.00 85.06 188 SER A C 1
ATOM 1532 O O . SER A 1 188 ? -18.367 3.216 1.510 1.00 85.06 188 SER A O 1
ATOM 1534 N N . PRO A 1 189 ? -20.065 1.798 1.132 1.00 73.50 189 PRO A N 1
ATOM 1535 C CA . PRO A 1 189 ? -19.811 1.729 -0.301 1.00 73.50 189 PRO A CA 1
ATOM 1536 C C . PRO A 1 189 ? -19.941 3.121 -0.938 1.00 73.50 189 PRO A C 1
ATOM 1538 O O . PRO A 1 189 ? -20.990 3.751 -0.830 1.00 73.50 189 PRO A O 1
ATOM 1541 N N . ASN A 1 190 ? -18.895 3.564 -1.640 1.00 78.56 190 ASN A N 1
ATOM 1542 C CA . ASN A 1 190 ? -18.803 4.861 -2.334 1.00 78.56 190 ASN A CA 1
ATOM 1543 C C . ASN A 1 190 ? -18.639 6.106 -1.444 1.00 78.56 190 ASN A C 1
ATOM 1545 O O . ASN A 1 190 ? -18.776 7.218 -1.950 1.00 78.56 190 ASN A O 1
ATOM 1549 N N . GLU A 1 191 ? -18.325 5.947 -0.159 1.00 85.69 191 GLU A N 1
ATOM 1550 C CA . GLU A 1 191 ? -17.964 7.066 0.716 1.00 85.69 191 GLU A CA 1
ATOM 1551 C C . GLU A 1 191 ? -16.511 6.955 1.175 1.00 85.69 191 GLU A C 1
ATOM 1553 O O . GLU A 1 191 ? -15.962 5.855 1.301 1.00 85.69 191 GLU A O 1
ATOM 1558 N N . ASP A 1 192 ? -15.908 8.108 1.465 1.00 89.12 192 ASP A N 1
ATOM 1559 C CA . ASP A 1 192 ? -14.581 8.146 2.064 1.00 89.12 192 ASP A CA 1
ATOM 1560 C C . ASP A 1 192 ? -14.625 7.571 3.485 1.00 89.12 192 ASP A C 1
ATOM 1562 O O . ASP A 1 192 ? -15.484 7.960 4.293 1.00 89.12 192 ASP A O 1
ATOM 1566 N N . PRO A 1 193 ? -13.694 6.667 3.823 1.00 91.75 193 PRO A N 1
ATOM 1567 C CA . PRO A 1 193 ? -13.659 6.072 5.138 1.00 91.75 193 PRO A CA 1
ATOM 1568 C C . PRO A 1 193 ? -13.298 7.099 6.216 1.00 91.75 193 PRO A C 1
ATOM 1570 O O . PRO A 1 193 ? -12.553 8.058 6.000 1.00 91.75 193 PRO A O 1
ATOM 1573 N N . ARG A 1 194 ? -13.835 6.885 7.417 1.00 92.25 194 ARG A N 1
ATOM 1574 C CA . ARG A 1 194 ? -13.613 7.730 8.599 1.00 92.25 194 ARG A CA 1
ATOM 1575 C C . ARG A 1 194 ? -13.262 6.871 9.800 1.00 92.25 194 ARG A C 1
ATOM 1577 O O . ARG A 1 194 ? -13.634 5.705 9.865 1.00 92.25 194 ARG A O 1
ATOM 1584 N N . LEU A 1 195 ? -12.590 7.456 10.783 1.00 92.19 195 LEU A N 1
ATOM 1585 C CA . LEU A 1 195 ? -12.288 6.795 12.050 1.00 92.19 195 LEU A CA 1
ATOM 1586 C C . LEU A 1 195 ? -13.181 7.346 13.152 1.00 92.19 195 LEU A C 1
ATOM 1588 O O . LEU A 1 195 ? -13.262 8.558 13.347 1.00 92.19 195 LEU A O 1
ATOM 1592 N N . ILE A 1 196 ? -13.813 6.452 13.903 1.00 90.69 196 ILE A N 1
ATOM 1593 C CA . ILE A 1 196 ? -14.430 6.790 15.181 1.00 90.69 196 ILE A CA 1
ATOM 1594 C C . ILE A 1 196 ? -13.444 6.432 16.279 1.00 90.69 196 ILE A C 1
ATOM 1596 O O . ILE A 1 196 ? -12.988 5.291 16.353 1.00 90.69 196 ILE A O 1
ATOM 1600 N N . ILE A 1 197 ? -13.158 7.383 17.160 1.00 89.38 197 ILE A N 1
ATOM 1601 C CA . ILE A 1 197 ? -12.444 7.131 18.409 1.00 89.38 197 ILE A CA 1
ATOM 1602 C C . ILE A 1 197 ? -13.438 7.131 19.556 1.00 89.38 197 ILE A C 1
ATOM 1604 O O . ILE A 1 197 ? -14.183 8.093 19.719 1.00 89.38 197 ILE A O 1
ATOM 1608 N N . TYR A 1 198 ? -13.394 6.084 20.370 1.00 87.06 198 TYR A N 1
ATOM 1609 C CA . TYR A 1 198 ? -14.1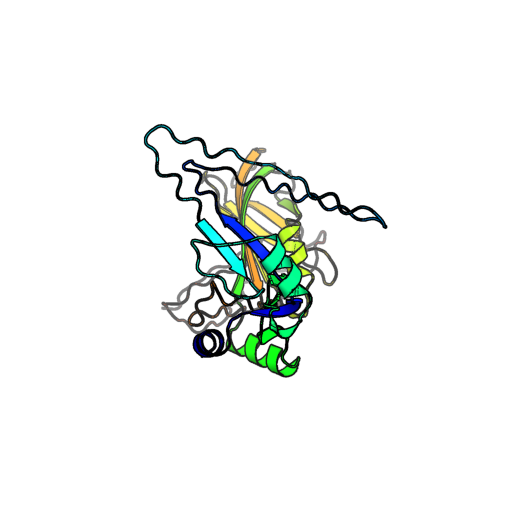31 5.950 21.618 1.00 87.06 198 TYR A CA 1
ATOM 1610 C C . TYR A 1 198 ? -13.183 6.124 22.798 1.00 87.06 198 TYR A C 1
ATOM 1612 O O . TYR A 1 198 ? -12.079 5.578 22.808 1.00 87.06 198 TYR A O 1
ATOM 1620 N N . CYS A 1 199 ? -13.638 6.847 23.817 1.00 85.69 199 CYS A N 1
ATOM 1621 C CA . CYS A 1 199 ? -12.949 6.952 25.095 1.00 85.69 199 CYS A CA 1
ATOM 1622 C C . CYS A 1 199 ? -13.847 6.402 26.201 1.00 85.69 199 CYS A C 1
ATOM 1624 O O . CYS A 1 199 ? -14.916 6.942 26.485 1.00 85.69 199 CYS A O 1
ATOM 1626 N N . ILE A 1 200 ? -13.399 5.318 26.821 1.00 81.56 200 ILE A N 1
ATOM 1627 C CA . ILE A 1 200 ? -14.115 4.597 27.863 1.00 81.56 200 ILE A CA 1
ATOM 1628 C C . ILE A 1 200 ? -13.514 5.012 29.205 1.00 81.56 200 ILE A C 1
ATOM 1630 O O . ILE A 1 200 ? -12.354 4.726 29.515 1.00 81.56 200 ILE A O 1
ATOM 1634 N N . GLN A 1 201 ? -14.323 5.698 30.010 1.00 79.81 201 GLN A N 1
ATOM 1635 C CA . GLN A 1 201 ? -13.931 6.222 31.315 1.00 79.81 201 GLN A CA 1
ATOM 1636 C C . GLN A 1 201 ? -14.790 5.608 32.419 1.00 79.81 201 GLN A C 1
ATOM 1638 O O . GLN A 1 201 ? -16.011 5.562 32.304 1.00 79.81 201 GLN A O 1
ATOM 1643 N N . LYS A 1 202 ? -14.174 5.229 33.550 1.00 79.19 202 LYS A N 1
ATOM 1644 C CA . LYS A 1 202 ? -14.925 4.793 34.748 1.00 79.19 202 LYS A CA 1
ATOM 1645 C C . LYS A 1 202 ? -15.791 5.911 35.339 1.00 79.19 202 LYS A C 1
ATOM 1647 O O . LYS A 1 202 ? -16.860 5.655 35.877 1.00 79.19 202 LYS A O 1
ATOM 1652 N N . LYS A 1 203 ? -15.300 7.153 35.290 1.00 79.75 203 LYS A N 1
ATOM 1653 C CA . LYS A 1 203 ? -16.027 8.368 35.679 1.00 79.75 203 LYS A CA 1
ATOM 1654 C C . LYS A 1 203 ? -15.794 9.413 34.603 1.00 79.75 203 LYS A C 1
ATOM 1656 O O . LYS A 1 203 ? -14.636 9.719 34.317 1.00 79.75 203 LYS A O 1
ATOM 1661 N N . PHE A 1 204 ? -16.872 9.958 34.050 1.00 81.06 204 PHE A N 1
ATOM 1662 C CA . PHE A 1 204 ? -16.780 10.944 32.981 1.00 81.06 204 PHE A CA 1
ATOM 1663 C C . PHE A 1 204 ? -16.002 12.181 33.434 1.00 81.06 204 PHE A C 1
ATOM 1665 O O . PHE A 1 204 ? -16.283 12.765 34.486 1.00 81.06 204 PHE A O 1
ATOM 1672 N N . ARG A 1 205 ? -15.009 12.579 32.636 1.00 79.00 205 ARG A N 1
ATOM 1673 C CA . ARG A 1 205 ? -14.214 13.789 32.859 1.00 79.00 205 ARG A CA 1
ATOM 1674 C C . ARG A 1 205 ? -13.871 14.428 31.526 1.00 79.00 205 ARG A C 1
ATOM 1676 O O . ARG A 1 205 ? -13.049 13.895 30.780 1.00 79.00 205 ARG A O 1
ATOM 1683 N N . LYS A 1 206 ? -14.424 15.619 31.277 1.00 79.44 206 LYS A N 1
ATOM 1684 C CA . LYS A 1 206 ? -14.046 16.455 30.131 1.00 79.44 206 LYS A CA 1
ATOM 1685 C C . LYS A 1 206 ? -12.552 16.766 30.204 1.00 79.44 206 LYS A C 1
ATOM 1687 O O . LYS A 1 206 ? -12.092 17.423 31.137 1.00 79.44 206 LYS A O 1
ATOM 1692 N N . ARG A 1 207 ? -11.787 16.285 29.226 1.00 80.31 207 ARG A N 1
ATOM 1693 C CA . ARG A 1 207 ? -10.353 16.561 29.110 1.00 80.31 207 ARG A CA 1
ATOM 1694 C C . ARG A 1 207 ? -9.882 16.451 27.667 1.00 80.31 207 ARG A C 1
ATOM 1696 O O . ARG A 1 207 ? -10.536 15.837 26.827 1.00 80.31 207 ARG A O 1
ATOM 1703 N N . LYS A 1 208 ? -8.725 17.057 27.404 1.00 82.38 208 LYS A N 1
ATOM 1704 C CA . LYS A 1 208 ? -7.984 16.871 26.157 1.00 82.38 208 LYS A CA 1
ATOM 1705 C C . LYS A 1 208 ? -6.948 15.770 26.357 1.00 82.38 208 LYS A C 1
ATOM 1707 O O . LYS A 1 208 ? -6.155 15.846 27.296 1.00 82.38 208 LYS A O 1
ATOM 1712 N N . CYS A 1 209 ? -6.949 14.782 25.474 1.00 83.06 209 CYS A N 1
ATOM 1713 C CA . CYS A 1 209 ? -5.995 13.681 25.464 1.00 83.06 209 CYS A CA 1
ATOM 1714 C C . CYS A 1 209 ? -5.081 13.827 24.247 1.00 83.06 209 CYS A C 1
ATOM 1716 O O . CYS A 1 209 ? -5.538 14.164 23.159 1.00 83.06 209 CYS A O 1
ATOM 1718 N N . LYS A 1 210 ? -3.780 13.599 24.434 1.00 87.38 210 LYS A N 1
ATOM 1719 C CA . LYS A 1 210 ? -2.822 13.524 23.327 1.00 87.38 210 LYS A CA 1
ATOM 1720 C C . LYS A 1 210 ? -2.651 12.053 22.981 1.00 87.38 210 LYS A C 1
ATOM 1722 O O . LYS A 1 210 ? -2.023 11.330 23.750 1.00 87.38 210 LYS A O 1
ATOM 1727 N N . LEU A 1 211 ? -3.248 11.638 21.875 1.00 89.56 211 LEU A N 1
ATOM 1728 C CA . LEU A 1 211 ? -3.215 10.272 21.373 1.00 89.56 211 LEU A CA 1
ATOM 1729 C C . LEU A 1 211 ? -2.242 10.186 20.203 1.00 89.56 211 LEU A C 1
ATOM 1731 O O . LEU A 1 211 ? -2.024 11.175 19.506 1.00 89.56 211 LEU A O 1
ATOM 1735 N N . LYS A 1 212 ? -1.691 8.999 19.973 1.00 91.75 212 LYS A N 1
ATOM 1736 C CA . LYS A 1 212 ? -1.057 8.664 18.701 1.00 91.75 212 LYS A CA 1
ATOM 1737 C C . LYS A 1 212 ? -1.918 7.650 17.978 1.00 91.75 212 LYS A C 1
ATOM 1739 O O . LYS A 1 212 ? -2.280 6.641 18.571 1.00 91.75 212 LYS A O 1
ATOM 1744 N N . ILE A 1 213 ? -2.235 7.905 16.720 1.00 91.94 213 ILE A N 1
ATOM 1745 C CA . ILE A 1 213 ? -2.976 6.968 15.881 1.00 91.94 213 ILE A CA 1
ATOM 1746 C C . ILE A 1 213 ? -1.974 6.364 14.912 1.00 91.94 213 ILE A C 1
ATOM 1748 O O . ILE A 1 213 ? -1.306 7.087 14.176 1.00 91.94 213 ILE A O 1
ATOM 1752 N N . LYS A 1 214 ? -1.828 5.042 14.949 1.00 93.25 214 LYS A N 1
ATOM 1753 C CA . LYS A 1 214 ? -1.037 4.312 13.964 1.00 93.25 214 LYS A CA 1
ATOM 1754 C C . LYS A 1 214 ? -1.978 3.755 12.912 1.00 93.25 214 LYS A C 1
ATOM 1756 O O . LYS A 1 214 ? -2.898 3.019 13.256 1.00 93.25 214 LYS A O 1
ATOM 1761 N N . TRP A 1 215 ? -1.707 4.083 11.658 1.00 93.50 215 TRP A N 1
ATOM 1762 C CA . TRP A 1 215 ? -2.477 3.657 10.499 1.00 93.50 215 TRP A CA 1
ATOM 1763 C C . TRP A 1 215 ? -1.706 2.634 9.681 1.00 93.50 215 TRP A C 1
ATOM 1765 O O . TRP A 1 215 ? -0.473 2.663 9.621 1.00 93.50 215 TRP A O 1
ATOM 1775 N N . MET A 1 216 ? -2.445 1.751 9.022 1.00 93.62 216 MET A N 1
ATOM 1776 C CA . MET A 1 216 ? -1.912 0.784 8.079 1.00 93.62 216 MET A CA 1
ATOM 1777 C C . MET A 1 216 ? -2.929 0.531 6.968 1.00 93.62 216 MET A C 1
ATOM 1779 O O . MET A 1 216 ? -4.097 0.274 7.247 1.00 93.62 216 MET A O 1
ATOM 1783 N N . VAL A 1 217 ? -2.481 0.568 5.715 1.00 93.44 217 VAL A N 1
ATOM 1784 C CA . VAL A 1 217 ? -3.282 0.141 4.560 1.00 93.44 217 VAL A CA 1
ATOM 1785 C C . VAL A 1 217 ? -2.705 -1.162 4.037 1.00 93.44 217 VAL A C 1
ATOM 1787 O O . VAL A 1 217 ? -1.514 -1.234 3.732 1.00 93.44 217 VAL A O 1
ATOM 1790 N N . VAL A 1 218 ? -3.546 -2.189 3.946 1.00 93.00 218 VAL A N 1
ATOM 1791 C CA . VAL A 1 218 ? -3.177 -3.519 3.456 1.00 93.00 218 VAL A CA 1
ATOM 1792 C C . VAL A 1 218 ? -3.945 -3.823 2.177 1.00 93.00 218 VAL A C 1
ATOM 1794 O O . V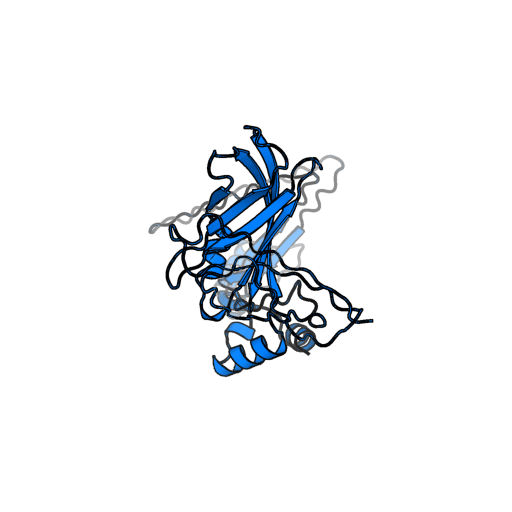AL A 1 218 ? -5.172 -3.830 2.182 1.00 93.00 218 VAL A O 1
ATOM 1797 N N . GLY A 1 219 ? -3.239 -4.118 1.091 1.00 92.88 219 GLY A N 1
ATOM 1798 C CA . GLY A 1 219 ? -3.834 -4.385 -0.219 1.00 92.88 219 GLY A CA 1
ATOM 1799 C C . GLY A 1 219 ? -2.835 -5.011 -1.187 1.00 92.88 219 GLY A C 1
ATOM 1800 O O . GLY A 1 219 ? -1.693 -5.296 -0.825 1.00 92.88 219 GLY A O 1
ATOM 1801 N N . TYR A 1 220 ? -3.268 -5.257 -2.415 1.00 91.75 220 TYR A N 1
ATOM 1802 C CA . TYR A 1 220 ? -2.393 -5.657 -3.508 1.00 91.75 220 TYR A CA 1
ATOM 1803 C C . TYR A 1 220 ? -1.598 -4.460 -4.024 1.00 91.75 220 TYR A C 1
ATOM 1805 O O . TYR A 1 220 ? -2.150 -3.397 -4.299 1.00 91.75 220 TYR A O 1
ATOM 1813 N N . ASP A 1 221 ? -0.293 -4.651 -4.195 1.00 89.00 221 ASP A N 1
ATOM 1814 C CA . ASP A 1 221 ? 0.575 -3.636 -4.779 1.00 89.00 221 ASP A CA 1
ATOM 1815 C C . ASP A 1 221 ? 0.500 -3.676 -6.311 1.00 89.00 221 ASP A C 1
ATOM 1817 O O . ASP A 1 221 ? 1.248 -4.382 -6.987 1.00 89.00 221 ASP A O 1
ATOM 1821 N N . ILE A 1 222 ? -0.428 -2.892 -6.849 1.00 88.00 222 ILE A N 1
ATOM 1822 C CA . ILE A 1 222 ? -0.665 -2.725 -8.288 1.00 88.00 222 ILE A CA 1
ATOM 1823 C C . ILE A 1 222 ? 0.472 -2.001 -9.026 1.00 88.00 222 ILE A C 1
ATOM 1825 O O . ILE A 1 222 ? 0.525 -2.024 -10.256 1.00 88.00 222 ILE A O 1
ATOM 1829 N N . ASN A 1 223 ? 1.367 -1.333 -8.293 1.00 86.31 223 ASN A N 1
ATOM 1830 C CA . ASN A 1 223 ? 2.553 -0.699 -8.862 1.00 86.31 223 ASN A CA 1
ATOM 1831 C C . ASN A 1 223 ? 3.714 -1.693 -8.982 1.00 86.31 223 ASN A C 1
ATOM 1833 O O . ASN A 1 223 ? 4.714 -1.394 -9.640 1.00 86.31 223 ASN A O 1
ATOM 1837 N N . PHE A 1 224 ? 3.545 -2.891 -8.411 1.00 86.25 224 PHE A N 1
ATOM 1838 C CA . PHE A 1 224 ? 4.533 -3.959 -8.391 1.00 86.25 224 PHE A CA 1
ATOM 1839 C C . PHE A 1 224 ? 5.870 -3.484 -7.795 1.00 86.25 224 PHE A C 1
ATOM 1841 O O . PHE A 1 224 ? 6.941 -3.884 -8.267 1.00 86.25 224 PHE A O 1
ATOM 1848 N N . ASP A 1 225 ? 5.829 -2.625 -6.768 1.00 79.88 225 ASP A N 1
ATOM 1849 C CA . ASP A 1 225 ? 7.011 -2.176 -6.035 1.00 79.88 225 ASP A CA 1
ATOM 1850 C C . ASP A 1 225 ? 7.559 -3.294 -5.133 1.00 79.88 225 ASP A C 1
ATOM 1852 O O . ASP A 1 225 ? 7.371 -3.426 -3.919 1.00 79.88 225 ASP A O 1
ATOM 1856 N N . PHE A 1 226 ? 8.292 -4.169 -5.801 1.00 75.88 226 PHE A N 1
ATOM 1857 C CA . PHE A 1 226 ? 8.889 -5.354 -5.227 1.00 75.88 226 PHE A CA 1
ATOM 1858 C C . PHE A 1 226 ? 10.256 -5.112 -4.576 1.00 75.88 226 PHE A C 1
ATOM 1860 O O . PHE A 1 226 ? 10.888 -6.075 -4.133 1.00 75.88 226 PHE A O 1
ATOM 1867 N N . ASN A 1 227 ? 10.701 -3.860 -4.459 1.00 65.62 227 ASN A N 1
ATOM 1868 C CA . ASN A 1 227 ? 12.018 -3.536 -3.905 1.00 65.62 227 ASN A CA 1
ATOM 1869 C C . ASN A 1 227 ? 12.100 -3.725 -2.395 1.00 65.62 227 ASN A C 1
ATOM 1871 O O . ASN A 1 227 ? 13.089 -4.243 -1.880 1.00 65.62 227 ASN A O 1
ATOM 1875 N N . HIS A 1 228 ? 11.041 -3.355 -1.684 1.00 63.38 228 HIS A N 1
ATOM 1876 C CA . HIS A 1 228 ? 11.015 -3.336 -0.215 1.00 63.38 228 HIS A CA 1
ATOM 1877 C C . HIS A 1 228 ? 10.373 -4.584 0.390 1.00 63.38 228 HIS A C 1
ATOM 1879 O O . HIS A 1 228 ? 9.925 -4.622 1.532 1.00 63.38 228 HIS A O 1
ATOM 1885 N N . SER A 1 229 ? 10.311 -5.625 -0.420 1.00 63.09 229 SER A N 1
ATOM 1886 C CA . SER A 1 229 ? 9.233 -6.578 -0.370 1.00 63.09 229 SER A CA 1
ATOM 1887 C C . SER A 1 229 ? 9.810 -7.964 -0.101 1.00 63.09 229 SER A C 1
ATOM 1889 O O . SER A 1 229 ? 10.286 -8.649 -1.010 1.00 63.09 229 SER A O 1
ATOM 1891 N N . ASP A 1 230 ? 9.755 -8.413 1.156 1.00 67.50 230 ASP A N 1
ATOM 1892 C CA . ASP A 1 230 ? 10.059 -9.807 1.471 1.00 67.50 230 ASP A CA 1
ATOM 1893 C C . ASP A 1 230 ? 8.922 -10.700 0.960 1.00 67.50 230 ASP A C 1
ATOM 1895 O O . ASP A 1 230 ? 7.831 -10.739 1.523 1.00 67.50 230 ASP A O 1
ATOM 1899 N N . PHE A 1 231 ? 9.150 -11.373 -0.168 1.00 69.81 231 PHE A N 1
ATOM 1900 C CA . PHE A 1 231 ? 8.187 -12.300 -0.771 1.00 69.81 231 PHE A CA 1
ATOM 1901 C C . PHE A 1 231 ? 7.886 -13.526 0.103 1.00 69.81 231 PHE A C 1
ATOM 1903 O O . PHE A 1 231 ? 6.986 -14.292 -0.237 1.00 69.81 231 PHE A O 1
ATOM 1910 N N . ASN A 1 232 ? 8.631 -13.723 1.193 1.00 71.75 232 ASN A N 1
ATOM 1911 C CA . ASN A 1 232 ? 8.395 -14.808 2.137 1.00 71.75 232 ASN A CA 1
ATOM 1912 C C . ASN A 1 232 ? 7.243 -14.508 3.105 1.00 71.75 232 ASN A C 1
ATOM 1914 O O . ASN A 1 232 ? 6.690 -15.436 3.685 1.00 71.75 232 ASN A O 1
ATOM 1918 N N . VAL A 1 233 ? 6.858 -13.236 3.266 1.00 77.19 233 VAL A N 1
ATOM 1919 C CA . VAL A 1 233 ? 5.775 -12.832 4.169 1.00 77.19 233 VAL A CA 1
ATOM 1920 C C . VAL A 1 233 ? 4.558 -12.419 3.352 1.00 77.19 233 VAL A C 1
ATOM 1922 O O . VAL A 1 233 ? 4.627 -11.508 2.526 1.00 77.19 233 VAL A O 1
ATOM 1925 N N . LYS A 1 234 ? 3.428 -13.081 3.607 1.00 79.12 234 LYS A N 1
ATOM 1926 C CA . LYS A 1 234 ? 2.136 -12.783 2.984 1.00 79.12 234 LYS A CA 1
ATOM 1927 C C . LYS A 1 234 ? 1.140 -12.377 4.053 1.00 79.12 234 LYS A C 1
ATOM 1929 O O . LYS A 1 234 ? 1.018 -13.064 5.064 1.00 79.12 234 LYS A O 1
ATOM 1934 N N . LEU A 1 235 ? 0.398 -11.301 3.811 1.00 86.94 235 LEU A N 1
ATOM 1935 C CA . LEU A 1 235 ? -0.716 -10.936 4.677 1.00 86.94 235 LEU A CA 1
ATOM 1936 C C . LEU A 1 235 ? -2.001 -11.552 4.144 1.00 86.94 235 LEU A C 1
ATOM 1938 O O . LEU A 1 235 ? -2.365 -11.372 2.979 1.00 86.94 235 LEU A O 1
ATOM 1942 N N . LYS A 1 236 ? -2.699 -12.263 5.027 1.00 86.75 236 LYS A N 1
ATOM 1943 C CA . LYS A 1 236 ? -4.050 -12.758 4.789 1.00 86.75 236 LYS A CA 1
ATOM 1944 C C . LYS A 1 236 ? -5.016 -11.833 5.515 1.00 86.75 236 LYS A C 1
ATOM 1946 O O . LYS A 1 236 ? -4.935 -11.687 6.729 1.00 86.75 236 LYS A O 1
ATOM 1951 N N . VAL A 1 237 ? -5.915 -11.207 4.765 1.00 88.25 237 VAL A N 1
ATOM 1952 C CA . VAL A 1 237 ? -7.009 -10.424 5.343 1.00 88.25 237 VAL A CA 1
ATOM 1953 C C . VAL A 1 237 ? -8.235 -11.321 5.403 1.00 88.25 237 VAL A C 1
ATOM 1955 O O . VAL A 1 237 ? -8.651 -11.867 4.382 1.00 88.25 237 VAL A O 1
ATOM 1958 N N . LEU A 1 238 ? -8.790 -11.477 6.599 1.00 86.94 238 LEU A N 1
ATOM 1959 C CA . LEU A 1 238 ? -10.034 -12.193 6.835 1.00 86.94 238 LEU A CA 1
ATOM 1960 C C . LEU A 1 238 ? -11.116 -11.172 7.162 1.00 86.94 238 LEU A C 1
ATOM 1962 O O . LEU A 1 238 ? -10.901 -10.277 7.978 1.00 86.94 238 LEU A O 1
ATOM 1966 N N . LYS A 1 239 ? -12.263 -11.302 6.500 1.00 86.94 239 LYS A N 1
ATOM 1967 C CA . LYS A 1 239 ? -13.430 -10.456 6.720 1.00 86.94 239 LYS A CA 1
ATOM 1968 C C . LYS A 1 239 ? -14.565 -11.344 7.192 1.00 86.94 239 LYS A C 1
ATOM 1970 O O . LYS A 1 239 ? -14.858 -12.349 6.552 1.00 86.94 239 LYS A O 1
ATOM 1975 N N . ASP A 1 240 ? -15.193 -10.943 8.283 1.00 83.88 240 ASP A N 1
ATOM 1976 C CA . ASP A 1 240 ? -16.382 -11.597 8.797 1.00 83.88 240 ASP A CA 1
ATOM 1977 C C . ASP A 1 240 ? -17.488 -10.559 8.970 1.00 83.88 240 ASP A C 1
ATOM 1979 O O . ASP A 1 240 ? -17.286 -9.501 9.569 1.00 83.88 240 ASP A O 1
ATOM 1983 N N . GLU A 1 241 ? -18.645 -10.846 8.384 1.00 83.50 241 GLU A N 1
ATOM 1984 C CA . GLU A 1 241 ? -19.804 -9.964 8.422 1.00 83.50 241 GLU A CA 1
ATOM 1985 C C . GLU A 1 241 ? -20.761 -10.447 9.510 1.00 83.50 241 GLU A C 1
ATOM 1987 O O . GLU A 1 241 ? -21.063 -11.637 9.649 1.00 83.50 241 GLU A O 1
ATOM 1992 N N . PHE A 1 242 ? -21.232 -9.511 10.327 1.00 77.06 242 PHE A N 1
ATOM 1993 C CA . PHE A 1 242 ? -22.163 -9.805 11.402 1.00 77.06 242 PHE A CA 1
ATOM 1994 C C . PHE A 1 242 ? -23.215 -8.702 11.494 1.00 77.06 242 PHE A C 1
ATOM 1996 O O . PHE A 1 242 ? -22.905 -7.512 11.472 1.00 77.06 242 PHE A O 1
ATOM 2003 N N . ASN A 1 243 ? -24.476 -9.115 11.606 1.00 75.06 243 ASN A N 1
ATOM 2004 C CA . ASN A 1 243 ? -25.604 -8.218 11.817 1.00 75.06 243 ASN A CA 1
ATOM 2005 C C . ASN A 1 243 ? -25.981 -8.258 13.295 1.00 75.06 243 ASN A C 1
ATOM 2007 O O . ASN A 1 243 ? -26.344 -9.311 13.816 1.00 75.06 243 ASN A O 1
ATOM 2011 N N . ILE A 1 244 ? -25.908 -7.115 13.976 1.00 67.12 244 ILE A N 1
ATOM 2012 C CA . ILE A 1 244 ? -26.354 -7.009 15.367 1.00 67.12 244 ILE A CA 1
ATOM 2013 C C . ILE A 1 244 ? -27.846 -6.668 15.374 1.00 67.12 244 ILE A C 1
ATOM 2015 O O . ILE A 1 244 ? -28.232 -5.576 14.960 1.00 67.12 244 ILE A O 1
ATOM 2019 N N . SER A 1 245 ? -28.683 -7.570 15.894 1.00 58.81 245 SER A N 1
ATOM 2020 C CA . SER A 1 245 ? -30.077 -7.273 16.245 1.00 58.81 245 SER A CA 1
ATOM 2021 C C . SER A 1 245 ? -30.227 -7.171 17.766 1.00 58.81 245 SER A C 1
ATOM 2023 O O . SER A 1 245 ? -30.170 -8.186 18.451 1.00 58.81 245 SER A O 1
ATOM 2025 N N . ASN A 1 246 ? -30.414 -5.955 18.289 1.00 56.66 246 ASN A N 1
ATOM 2026 C CA . ASN A 1 246 ? -30.935 -5.606 19.627 1.00 56.66 246 ASN A CA 1
ATOM 2027 C C . ASN A 1 246 ? -30.398 -6.336 20.887 1.00 56.66 246 ASN A C 1
ATOM 2029 O O . ASN A 1 246 ? -31.001 -6.208 21.951 1.00 56.66 246 ASN A O 1
ATOM 2033 N N . GLN A 1 247 ? -29.282 -7.065 20.831 1.00 57.78 247 GLN A N 1
ATOM 2034 C CA . GLN A 1 247 ? -28.710 -7.754 21.996 1.00 57.78 247 GLN A CA 1
ATOM 2035 C C . GLN A 1 247 ? -27.672 -6.887 22.727 1.00 57.78 247 GLN A C 1
ATOM 2037 O O . GLN A 1 247 ? -26.906 -6.159 22.101 1.00 57.78 247 GLN A O 1
ATOM 2042 N N . GLN A 1 248 ? -27.643 -6.983 24.065 1.00 61.31 248 GLN A N 1
ATOM 2043 C CA . GLN A 1 248 ? -26.759 -6.196 24.944 1.00 61.31 248 GLN A CA 1
ATOM 2044 C C . GLN A 1 248 ? -25.267 -6.544 24.800 1.00 61.31 248 GLN A C 1
ATOM 2046 O O . GLN A 1 248 ? -24.426 -5.671 24.998 1.00 61.31 248 GLN A O 1
ATOM 2051 N N . ALA A 1 249 ? -24.935 -7.791 24.454 1.00 67.75 249 ALA A N 1
ATOM 2052 C CA . ALA A 1 249 ? -23.580 -8.240 24.145 1.00 67.75 249 ALA A CA 1
ATOM 2053 C C . ALA A 1 249 ? -23.646 -9.495 23.262 1.00 67.75 249 ALA A C 1
ATOM 2055 O O . ALA A 1 249 ? -24.373 -10.433 23.583 1.00 67.75 249 ALA A O 1
ATOM 2056 N N . VAL A 1 250 ? -22.890 -9.512 22.162 1.00 72.31 250 VAL A N 1
ATOM 2057 C CA . VAL A 1 250 ? -22.774 -10.660 21.252 1.00 72.31 250 VAL A CA 1
ATOM 2058 C C . VAL A 1 250 ? -21.303 -11.032 21.157 1.00 72.31 250 VAL A C 1
ATOM 2060 O O . VAL A 1 250 ? -20.471 -10.174 20.867 1.00 72.31 250 VAL A O 1
ATOM 2063 N N . ILE A 1 251 ? -20.987 -12.301 21.400 1.00 73.81 251 ILE A N 1
ATOM 2064 C CA . ILE A 1 251 ? -19.652 -12.860 21.184 1.00 73.81 251 ILE A CA 1
ATOM 2065 C C . ILE A 1 251 ? -19.751 -13.763 19.961 1.00 73.81 251 ILE A C 1
ATOM 2067 O O . ILE A 1 251 ? -20.560 -14.689 19.940 1.00 73.81 251 ILE A O 1
ATOM 2071 N N . LYS A 1 252 ? -18.946 -13.476 18.939 1.00 74.19 252 LYS A N 1
ATOM 2072 C CA . LYS A 1 252 ? -18.804 -14.322 17.757 1.00 74.19 252 LYS A CA 1
ATOM 2073 C C . LYS A 1 252 ? -17.383 -14.859 17.734 1.00 74.19 252 LYS A C 1
ATOM 2075 O O . LYS A 1 252 ? -16.433 -14.078 17.749 1.00 74.19 252 LYS A O 1
ATOM 2080 N N . GLN A 1 253 ? -17.258 -16.178 17.740 1.00 74.19 253 GLN A N 1
ATOM 2081 C CA . GLN A 1 253 ? -15.977 -16.848 17.586 1.00 74.19 253 GLN A CA 1
ATOM 2082 C C . GLN A 1 253 ? -15.668 -16.959 16.095 1.00 74.19 253 GLN A C 1
ATOM 2084 O O . GLN A 1 253 ? -16.534 -17.322 15.298 1.00 74.19 253 GLN A O 1
ATOM 2089 N N . LEU A 1 254 ? -14.447 -16.585 15.728 1.00 72.94 254 LEU A N 1
ATOM 2090 C CA . LEU A 1 254 ? -13.918 -16.798 14.393 1.00 72.94 254 LEU A CA 1
ATOM 2091 C C . LEU A 1 254 ? -12.874 -17.901 14.510 1.00 72.94 254 LEU A C 1
ATOM 2093 O O . LEU A 1 254 ? -11.828 -17.684 15.123 1.00 72.94 254 LEU A O 1
ATOM 2097 N N . ASP A 1 255 ? -13.166 -19.065 13.939 1.00 71.38 255 ASP A N 1
ATOM 2098 C CA . ASP A 1 255 ? -12.215 -20.169 13.930 1.00 71.38 255 ASP A CA 1
ATOM 2099 C C . ASP A 1 255 ? -11.055 -19.812 13.000 1.00 71.38 255 ASP A C 1
ATOM 2101 O O . ASP A 1 255 ? -11.196 -19.694 11.779 1.00 71.38 255 ASP A O 1
ATOM 2105 N N . LEU A 1 256 ? -9.898 -19.585 13.611 1.00 72.62 256 LEU A N 1
ATOM 2106 C CA . LEU A 1 256 ? -8.632 -19.374 12.932 1.00 72.62 256 LEU A CA 1
ATOM 2107 C C . LEU A 1 256 ? -7.769 -20.601 13.191 1.00 72.62 256 LEU A C 1
ATOM 2109 O O . LEU A 1 256 ? -7.659 -21.042 14.333 1.00 72.62 256 LEU A O 1
ATOM 2113 N N . GLU A 1 257 ? -7.136 -21.139 12.146 1.00 71.44 257 GLU A N 1
ATOM 2114 C CA . GLU A 1 257 ? -6.081 -22.134 12.339 1.00 71.44 257 GLU A CA 1
ATOM 2115 C C . GLU A 1 257 ? -5.011 -21.524 13.247 1.00 71.44 257 GLU A C 1
ATOM 2117 O O . GLU A 1 257 ? -4.361 -20.536 12.894 1.00 71.44 257 GLU A O 1
ATOM 2122 N N . TYR A 1 258 ? -4.890 -22.075 14.454 1.00 67.88 258 TYR A N 1
ATOM 2123 C CA . TYR A 1 258 ? -3.957 -21.569 15.441 1.00 67.88 258 TYR A CA 1
ATOM 2124 C C . TYR A 1 258 ? -2.530 -21.898 15.007 1.00 67.88 258 TYR A C 1
ATOM 2126 O O . TYR A 1 258 ? -2.109 -23.054 15.006 1.00 67.88 258 TYR A O 1
ATOM 2134 N N . ASP A 1 259 ? -1.773 -20.854 14.699 1.00 72.12 259 ASP A N 1
ATOM 2135 C CA . ASP A 1 259 ? -0.333 -20.920 14.516 1.00 72.12 259 ASP A CA 1
ATOM 2136 C C . ASP A 1 259 ? 0.311 -19.929 15.486 1.00 72.12 259 ASP A C 1
ATOM 2138 O O . ASP A 1 259 ? 0.156 -18.713 15.366 1.00 72.12 259 ASP A O 1
ATOM 2142 N N . SER A 1 260 ? 1.053 -20.453 16.464 1.00 71.62 260 SER A N 1
ATOM 2143 C CA . SER A 1 260 ? 1.738 -19.648 17.481 1.00 71.62 260 SER A CA 1
ATOM 2144 C C . SER A 1 260 ? 2.777 -18.675 16.910 1.00 71.62 260 SER A C 1
ATOM 2146 O O . SER A 1 260 ? 3.226 -17.783 17.626 1.00 71.62 260 SER A O 1
ATOM 2148 N N . SER A 1 261 ? 3.184 -18.846 15.648 1.00 75.19 261 SER A N 1
ATOM 2149 C CA . SER A 1 261 ? 4.087 -17.931 14.946 1.00 75.19 261 SER A CA 1
ATOM 2150 C C . SER A 1 261 ? 3.366 -16.763 14.259 1.00 75.19 261 SER A C 1
ATOM 2152 O O . SER A 1 261 ? 4.019 -15.809 13.826 1.00 75.19 261 SER A O 1
ATOM 2154 N N . VAL A 1 262 ? 2.030 -16.793 14.184 1.00 77.75 262 VAL A N 1
ATOM 2155 C CA . VAL A 1 262 ? 1.228 -15.787 13.482 1.00 77.75 262 VAL A CA 1
ATOM 2156 C C . VAL A 1 262 ? 0.791 -14.675 14.431 1.00 77.75 262 VAL A C 1
ATOM 2158 O O . VAL A 1 262 ? 0.115 -14.887 15.435 1.00 77.75 262 VAL A O 1
ATOM 2161 N N . LEU A 1 263 ? 1.136 -13.441 14.064 1.00 80.00 263 LEU A N 1
ATOM 2162 C CA . LEU A 1 263 ? 0.647 -12.240 14.731 1.00 80.00 263 LEU A CA 1
ATOM 2163 C C . LEU A 1 263 ? -0.665 -11.794 14.088 1.00 80.00 263 LEU A C 1
ATOM 2165 O O . LEU A 1 263 ? -0.703 -11.456 12.905 1.00 80.00 263 LEU A O 1
ATOM 2169 N N . CYS A 1 264 ? -1.729 -11.756 14.887 1.00 82.44 264 CYS A N 1
ATOM 2170 C CA . CYS A 1 264 ? -3.044 -11.303 14.452 1.00 82.44 264 CYS A CA 1
ATOM 2171 C C . CYS A 1 264 ? -3.342 -9.900 14.986 1.00 82.44 264 CYS A C 1
ATOM 2173 O O . CYS A 1 264 ? -3.017 -9.559 16.123 1.00 82.44 264 CYS A O 1
ATOM 2175 N N . PHE A 1 265 ? -4.002 -9.090 14.167 1.00 86.38 265 PHE A N 1
ATOM 2176 C CA . PHE A 1 265 ? -4.591 -7.822 14.579 1.00 86.38 265 PHE A CA 1
ATOM 2177 C C . PHE A 1 265 ? -5.913 -7.637 13.840 1.00 86.38 265 PHE A C 1
ATOM 2179 O O . PHE A 1 265 ? -6.077 -8.114 12.717 1.00 86.38 265 PHE A O 1
ATOM 2186 N N . GLY A 1 266 ? -6.866 -6.969 14.481 1.00 88.44 266 GLY A N 1
ATOM 2187 C CA . GLY A 1 266 ? -8.187 -6.732 13.917 1.00 88.44 266 GLY A CA 1
ATOM 2188 C C . GLY A 1 266 ? -8.579 -5.267 14.006 1.00 88.44 266 GLY A C 1
ATOM 2189 O O . GLY A 1 266 ? -8.006 -4.485 14.763 1.00 88.44 266 GLY A O 1
ATOM 2190 N N . ILE A 1 267 ? -9.589 -4.895 13.231 1.00 90.88 267 ILE A N 1
ATOM 2191 C CA . ILE A 1 267 ? -10.307 -3.642 13.424 1.00 90.88 267 ILE A CA 1
ATOM 2192 C C . ILE A 1 267 ? -11.772 -3.851 13.039 1.00 90.88 267 ILE A C 1
ATOM 2194 O O . ILE A 1 267 ? -12.049 -4.447 11.997 1.00 90.88 267 ILE A O 1
ATOM 2198 N N . PRO A 1 268 ? -12.728 -3.396 13.859 1.00 90.75 268 PRO A N 1
ATOM 2199 C CA . PRO A 1 268 ? -14.124 -3.363 13.450 1.00 90.75 268 PRO A CA 1
ATOM 2200 C C . PRO A 1 268 ? -14.353 -2.320 12.350 1.00 90.75 268 PRO A C 1
ATOM 2202 O O . PRO A 1 268 ? -13.853 -1.191 12.420 1.00 90.75 268 PRO A O 1
ATOM 2205 N N . VAL A 1 269 ? -15.158 -2.704 11.360 1.00 90.31 269 VAL A N 1
ATOM 2206 C CA . VAL A 1 269 ? -15.579 -1.840 10.257 1.00 90.31 269 VAL A CA 1
ATOM 2207 C C . VAL A 1 269 ? -17.100 -1.736 10.262 1.00 90.31 269 VAL A C 1
ATOM 2209 O O . VAL A 1 269 ? -17.803 -2.741 10.170 1.00 90.31 269 VAL A O 1
ATOM 2212 N N . LEU A 1 270 ? -17.609 -0.515 10.369 1.00 88.81 270 LEU A N 1
ATOM 2213 C CA . LEU A 1 270 ? -19.025 -0.186 10.301 1.00 88.81 270 LEU A CA 1
ATOM 2214 C C . LEU A 1 270 ? -19.383 0.261 8.884 1.00 88.81 270 LEU A C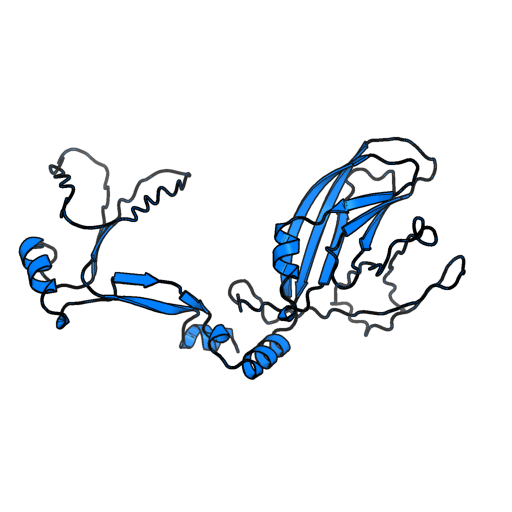 1
ATOM 2216 O O . LEU A 1 270 ? -18.802 1.208 8.358 1.00 88.81 270 LEU A O 1
ATOM 2220 N N . SER A 1 271 ? -20.389 -0.373 8.285 1.00 86.00 271 SER A N 1
ATOM 2221 C CA . SER A 1 271 ? -20.891 0.010 6.957 1.00 86.00 271 SER A CA 1
ATOM 2222 C C . SER A 1 271 ? -21.746 1.277 6.969 1.00 86.00 271 SER A C 1
ATOM 2224 O O . SER A 1 271 ? -21.958 1.873 5.919 1.00 86.00 271 SER A O 1
ATOM 2226 N N . LYS A 1 272 ? -22.281 1.665 8.134 1.00 83.31 272 LYS A N 1
ATOM 2227 C CA . LYS A 1 272 ? -23.120 2.855 8.300 1.00 83.31 272 LYS A CA 1
ATOM 2228 C C . LYS A 1 272 ? -23.148 3.318 9.757 1.00 83.31 272 LYS A C 1
ATOM 2230 O O . LYS A 1 272 ? -23.191 2.486 10.666 1.00 83.31 272 LYS A O 1
ATOM 2235 N N . LEU A 1 273 ? -23.194 4.632 9.975 1.00 79.44 273 LEU A N 1
ATOM 2236 C CA . LEU A 1 273 ? -23.404 5.249 11.288 1.00 79.44 273 LEU A CA 1
ATOM 2237 C C . LEU A 1 273 ? -24.828 5.829 11.396 1.00 79.44 273 LEU A C 1
ATOM 2239 O O . LEU A 1 273 ? -25.216 6.685 10.604 1.00 79.44 273 LEU A O 1
ATOM 2243 N N . ASN A 1 274 ? -25.590 5.372 12.391 1.00 77.12 274 ASN A N 1
ATOM 2244 C CA . ASN A 1 274 ? -26.983 5.719 12.675 1.00 77.12 274 ASN A CA 1
ATOM 2245 C C . ASN A 1 274 ? -27.169 5.983 14.182 1.00 77.12 274 ASN A C 1
ATOM 2247 O O . ASN A 1 274 ? -26.380 5.546 15.017 1.00 77.12 274 ASN A O 1
ATOM 2251 N N . SER A 1 275 ? -28.297 6.583 14.574 1.00 69.88 275 SER A N 1
ATOM 2252 C CA . SER A 1 275 ? -28.644 6.782 15.993 1.00 69.88 275 SER A CA 1
ATOM 2253 C C . SER A 1 275 ? -28.607 5.497 16.835 1.00 69.88 275 SER A C 1
ATOM 2255 O O . SER A 1 275 ? -28.268 5.558 18.014 1.00 69.88 275 SER A O 1
ATOM 2257 N N . SER A 1 276 ? -28.893 4.337 16.234 1.00 65.06 276 SER A N 1
ATOM 2258 C CA . SER A 1 276 ? -28.901 3.029 16.898 1.00 65.06 276 SER A CA 1
ATOM 2259 C C . SER A 1 276 ? -27.515 2.438 17.184 1.00 65.06 276 SER A C 1
ATOM 2261 O O . SER A 1 276 ? -27.421 1.520 17.991 1.00 65.06 276 SER A O 1
ATOM 2263 N N . ASN A 1 277 ? -26.447 2.917 16.536 1.00 69.19 277 ASN A N 1
ATOM 2264 C CA . ASN A 1 277 ? -25.088 2.388 16.715 1.00 69.19 277 ASN A CA 1
ATOM 2265 C C . ASN A 1 277 ? -24.044 3.463 17.072 1.00 69.19 277 ASN A C 1
ATOM 2267 O O . ASN A 1 277 ? -22.859 3.156 17.173 1.00 69.19 277 ASN A O 1
ATOM 2271 N N . ASN A 1 278 ? -24.472 4.695 17.364 1.00 67.38 278 ASN A N 1
ATOM 2272 C CA . ASN A 1 278 ? -23.589 5.788 17.790 1.00 67.38 278 ASN A CA 1
ATOM 2273 C C . ASN A 1 278 ? -22.773 5.479 19.063 1.00 67.38 278 ASN A C 1
ATOM 2275 O O . ASN A 1 278 ? -21.665 5.991 19.223 1.00 67.38 278 ASN A O 1
ATOM 2279 N N . SER A 1 279 ? -23.303 4.646 19.962 1.00 68.88 279 SER A N 1
ATOM 2280 C CA . SER A 1 279 ? -22.641 4.210 21.201 1.00 68.88 279 SER A CA 1
ATOM 2281 C C . SER A 1 279 ? -22.051 2.798 21.123 1.00 68.88 279 SER A C 1
ATOM 2283 O O . SER A 1 279 ? -21.523 2.304 22.118 1.00 68.88 279 SER A O 1
ATOM 2285 N N . LEU A 1 280 ? -22.139 2.135 19.966 1.00 74.25 280 LEU A N 1
ATOM 2286 C CA . LEU A 1 280 ? -21.686 0.759 19.812 1.00 74.25 280 LEU A CA 1
ATOM 2287 C C . LEU A 1 280 ? -20.156 0.700 19.864 1.00 74.25 280 LEU A C 1
ATOM 2289 O O . LEU A 1 280 ? -19.474 1.215 18.980 1.00 74.25 280 LEU A O 1
ATOM 2293 N N . VAL A 1 281 ? -19.615 0.033 20.882 1.00 75.12 281 VAL A N 1
ATOM 2294 C CA . VAL A 1 281 ? -18.181 -0.248 20.991 1.00 75.12 281 VAL A CA 1
ATOM 2295 C C . VAL A 1 281 ? -17.945 -1.714 20.663 1.00 75.12 281 VAL A C 1
ATOM 2297 O O . VAL A 1 281 ? -18.387 -2.592 21.398 1.00 75.12 281 VAL A O 1
ATOM 2300 N N . ILE A 1 282 ? -17.228 -1.972 19.574 1.00 77.06 282 ILE A N 1
ATOM 2301 C CA . ILE A 1 282 ? -16.799 -3.315 19.195 1.00 77.06 282 ILE A CA 1
ATOM 2302 C C . ILE A 1 282 ? -15.325 -3.458 19.567 1.00 77.06 282 ILE A C 1
ATOM 2304 O O . ILE A 1 282 ? -14.483 -2.655 19.162 1.00 77.06 282 ILE A O 1
ATOM 2308 N N . GLY A 1 283 ? -15.028 -4.474 20.367 1.00 75.44 283 GLY A N 1
ATOM 2309 C CA . GLY A 1 283 ? -13.671 -4.925 20.647 1.00 75.44 283 GLY A CA 1
ATOM 2310 C C . GLY A 1 283 ? -13.405 -6.252 19.949 1.00 75.44 283 GLY A C 1
ATOM 2311 O O . GLY A 1 283 ? -14.333 -6.964 19.577 1.00 75.44 283 GLY A O 1
ATOM 2312 N N . HIS A 1 284 ? -12.134 -6.589 19.796 1.00 75.25 284 HIS A N 1
ATOM 2313 C CA . HIS A 1 284 ? -11.708 -7.924 19.403 1.00 75.25 284 HIS A CA 1
ATOM 2314 C C . HIS A 1 284 ? -10.687 -8.418 20.424 1.00 75.25 284 HIS A C 1
ATOM 2316 O O . HIS A 1 284 ? -9.910 -7.632 20.972 1.00 75.25 284 HIS A O 1
ATOM 2322 N N . HIS A 1 285 ? -10.713 -9.714 20.703 1.00 76.19 285 HIS A N 1
ATOM 2323 C CA . HIS A 1 285 ? -9.786 -10.355 21.619 1.00 76.19 285 HIS A CA 1
ATOM 2324 C C . HIS A 1 285 ? -9.362 -11.692 21.022 1.00 76.19 285 HIS A C 1
ATOM 2326 O O . HIS A 1 285 ? -10.200 -12.427 20.506 1.00 76.19 285 HIS A O 1
ATOM 2332 N N . PHE A 1 286 ? -8.063 -11.976 21.063 1.00 74.88 286 PHE A N 1
ATOM 2333 C CA . PHE A 1 286 ? -7.502 -13.238 20.598 1.00 74.88 286 PHE A CA 1
ATOM 2334 C C . PHE A 1 286 ? -7.226 -14.109 21.821 1.00 74.88 286 PHE A C 1
ATOM 2336 O O . PHE A 1 286 ? -6.454 -13.713 22.695 1.00 74.88 286 PHE A O 1
ATOM 2343 N N . ILE A 1 287 ? -7.878 -15.268 21.879 1.00 71.44 287 ILE A N 1
ATOM 2344 C CA . ILE A 1 287 ? -7.704 -16.273 22.929 1.00 71.44 287 ILE A CA 1
ATOM 2345 C C . ILE A 1 287 ? -7.027 -17.487 22.294 1.00 71.44 287 ILE A C 1
ATOM 2347 O O . ILE A 1 287 ? -7.248 -17.787 21.122 1.00 71.44 287 ILE A O 1
ATOM 2351 N N . ASN A 1 288 ? -6.161 -18.147 23.057 1.00 67.00 288 ASN A N 1
ATOM 2352 C CA . ASN A 1 288 ? -5.621 -19.448 22.693 1.00 67.00 288 ASN A CA 1
ATOM 2353 C C . ASN A 1 288 ? -6.459 -20.517 23.399 1.00 67.00 288 ASN A C 1
ATOM 2355 O O . ASN A 1 288 ? -6.450 -20.551 24.629 1.00 67.00 288 ASN A O 1
ATOM 2359 N N . ASP A 1 289 ? -7.158 -21.362 22.644 1.00 61.19 289 ASP A N 1
ATOM 2360 C CA . ASP A 1 289 ? -7.975 -22.465 23.172 1.00 61.19 289 ASP A CA 1
ATOM 2361 C C . ASP A 1 289 ? -7.082 -23.656 23.586 1.00 61.19 289 ASP A C 1
ATOM 2363 O O . ASP A 1 289 ? -7.215 -24.766 23.069 1.00 61.19 289 ASP A O 1
ATOM 2367 N N . ARG A 1 290 ? -6.113 -23.414 24.480 1.00 54.41 290 ARG A N 1
ATOM 2368 C CA . ARG A 1 290 ? -5.284 -24.458 25.104 1.00 54.41 290 ARG A CA 1
ATOM 2369 C C . ARG A 1 290 ? -5.775 -24.817 26.495 1.00 54.41 290 ARG A C 1
ATOM 2371 O O . ARG A 1 290 ? -6.012 -23.880 27.288 1.00 54.41 290 ARG A O 1
#

Organism: NCBI:txid588596